Protein AF-A0A8R1IJD4-F1 (afdb_monomer_lite)

Organism: Caenorhabditis japonica (NCBI:txid281687)

InterPro domains:
  IPR002593 Domain of unknown function DX [PF01666] (136-215)

Radius of gyration: 27.19 Å; chains: 1; bounding box: 105×34×86 Å

Structure (mmCIF, N/CA/C/O backbone):
data_AF-A0A8R1IJD4-F1
#
_entry.id   AF-A0A8R1IJD4-F1
#
loop_
_atom_site.group_PDB
_atom_site.id
_atom_site.type_symbol
_atom_site.label_atom_id
_atom_site.label_alt_id
_atom_site.label_comp_id
_atom_site.label_asym_id
_atom_site.label_entity_id
_atom_site.label_seq_id
_atom_site.pdbx_PDB_ins_code
_atom_site.Cartn_x
_atom_site.Cartn_y
_atom_site.Cartn_z
_atom_site.occupancy
_atom_site.B_iso_or_equiv
_atom_site.auth_seq_id
_atom_site.auth_comp_id
_atom_site.auth_asym_id
_atom_site.auth_atom_id
_atom_site.pdbx_PDB_model_num
ATOM 1 N N . MET A 1 1 ? 49.812 -1.869 -42.148 1.00 46.75 1 MET A N 1
ATOM 2 C CA . MET A 1 1 ? 49.293 -1.227 -40.911 1.00 46.75 1 MET A CA 1
ATOM 3 C C . MET A 1 1 ? 47.785 -0.870 -40.957 1.00 46.75 1 MET A C 1
ATOM 5 O O . MET A 1 1 ? 47.369 0.049 -40.266 1.00 46.75 1 MET A O 1
ATOM 9 N N . ARG A 1 2 ? 46.933 -1.586 -41.723 1.00 44.12 2 ARG A N 1
ATOM 10 C CA . ARG A 1 2 ? 45.481 -1.286 -41.855 1.00 44.12 2 ARG A CA 1
ATOM 11 C C . ARG A 1 2 ? 44.533 -2.318 -41.216 1.00 44.12 2 ARG A C 1
ATOM 13 O O . ARG A 1 2 ? 43.377 -2.002 -40.979 1.00 44.12 2 ARG A O 1
ATOM 20 N N . ILE A 1 3 ? 45.023 -3.508 -40.866 1.00 44.44 3 ILE A N 1
ATOM 21 C CA . ILE A 1 3 ? 44.182 -4.631 -40.402 1.00 44.44 3 ILE A CA 1
ATOM 22 C C . ILE A 1 3 ? 43.794 -4.499 -38.914 1.00 44.44 3 ILE A C 1
ATOM 24 O O . ILE A 1 3 ? 42.680 -4.843 -38.533 1.00 44.44 3 ILE A O 1
ATOM 28 N N . LYS A 1 4 ? 44.645 -3.886 -38.074 1.00 41.81 4 LYS A N 1
ATOM 29 C CA . LYS A 1 4 ? 44.343 -3.679 -36.641 1.00 41.81 4 LYS A CA 1
ATOM 30 C C . LYS A 1 4 ? 43.181 -2.704 -36.380 1.00 41.81 4 LYS A C 1
ATOM 32 O O . LYS A 1 4 ? 42.486 -2.866 -35.387 1.00 41.81 4 LYS A O 1
ATOM 37 N N . LYS A 1 5 ? 42.929 -1.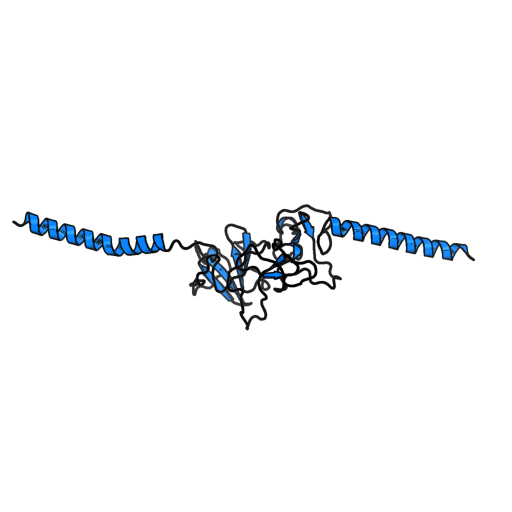723 -37.259 1.00 41.16 5 LYS A N 1
ATOM 38 C CA . LYS A 1 5 ? 41.819 -0.759 -37.088 1.00 41.16 5 LYS A CA 1
ATOM 39 C C . LYS A 1 5 ? 40.443 -1.372 -37.381 1.00 41.16 5 LYS A C 1
ATOM 41 O O . LYS A 1 5 ? 39.473 -0.987 -36.740 1.00 41.16 5 LYS A O 1
ATOM 46 N N . VAL A 1 6 ? 40.363 -2.343 -38.295 1.00 44.25 6 VAL A N 1
ATOM 47 C CA . VAL A 1 6 ? 39.094 -2.995 -38.669 1.00 44.25 6 VAL A CA 1
ATOM 48 C C . VAL A 1 6 ? 38.611 -3.938 -37.566 1.00 44.25 6 VAL A C 1
ATOM 50 O O . VAL A 1 6 ? 37.429 -3.919 -37.241 1.00 44.25 6 VAL A O 1
ATOM 53 N N . LEU A 1 7 ? 39.519 -4.681 -36.917 1.00 42.41 7 LEU A N 1
ATOM 54 C CA . LEU A 1 7 ? 39.159 -5.569 -35.802 1.00 42.41 7 LEU A CA 1
ATOM 55 C C . LEU A 1 7 ? 38.619 -4.811 -34.580 1.00 42.41 7 LEU A C 1
ATOM 57 O O . LEU A 1 7 ? 37.692 -5.282 -33.929 1.00 42.41 7 LEU A O 1
ATOM 61 N N . VAL A 1 8 ? 39.167 -3.628 -34.283 1.00 48.00 8 VAL A N 1
ATOM 62 C CA . VAL A 1 8 ? 38.700 -2.800 -33.158 1.00 48.00 8 VAL A CA 1
ATOM 63 C C . VAL A 1 8 ? 37.307 -2.232 -33.442 1.00 48.00 8 VAL A C 1
ATOM 65 O O . VAL A 1 8 ? 36.447 -2.271 -32.567 1.00 48.00 8 VAL A O 1
ATOM 68 N N . LEU A 1 9 ? 37.041 -1.775 -34.671 1.00 43.59 9 LEU A N 1
ATOM 69 C CA . LEU A 1 9 ? 35.703 -1.315 -35.059 1.00 43.59 9 LEU A CA 1
ATOM 70 C C . LEU A 1 9 ? 34.669 -2.449 -35.067 1.00 43.59 9 LEU A C 1
ATOM 72 O O . LEU A 1 9 ? 33.558 -2.240 -34.586 1.00 43.59 9 LEU A O 1
ATOM 76 N N . PHE A 1 10 ? 35.031 -3.645 -35.545 1.00 41.34 10 PHE A N 1
ATOM 77 C CA . PHE A 1 10 ? 34.142 -4.812 -35.514 1.00 41.34 10 PHE A CA 1
ATOM 78 C C . PHE A 1 10 ? 33.848 -5.269 -34.080 1.00 41.34 10 PHE A C 1
ATOM 80 O O . PHE A 1 10 ? 32.693 -5.517 -33.747 1.00 41.34 10 PHE A O 1
ATOM 87 N N . GLY A 1 11 ? 34.857 -5.298 -33.202 1.00 40.53 11 GLY A N 1
ATOM 88 C CA . GLY A 1 11 ? 34.671 -5.623 -31.786 1.00 40.53 11 GLY A CA 1
ATOM 89 C C . GLY A 1 11 ? 33.735 -4.645 -31.067 1.00 40.53 11 GLY A C 1
ATOM 90 O O . GLY A 1 11 ? 32.861 -5.072 -30.319 1.00 40.53 11 GLY A O 1
ATOM 91 N N . ILE A 1 12 ? 33.848 -3.342 -31.348 1.00 46.19 12 ILE A N 1
ATOM 92 C CA . ILE A 1 12 ? 32.973 -2.308 -30.767 1.00 46.19 12 ILE A CA 1
ATOM 93 C C . ILE A 1 12 ? 31.537 -2.406 -31.313 1.00 46.19 12 ILE A C 1
ATOM 95 O O . ILE A 1 12 ? 30.582 -2.205 -30.560 1.00 46.19 12 ILE A O 1
ATOM 99 N N . LEU A 1 13 ? 31.361 -2.734 -32.598 1.00 39.97 13 LEU A N 1
ATOM 100 C CA . LEU A 1 13 ? 30.037 -2.923 -33.204 1.00 39.97 13 LEU A CA 1
ATOM 101 C C . LEU A 1 13 ? 29.325 -4.174 -32.674 1.00 39.97 13 LEU A C 1
ATOM 103 O O . LEU A 1 13 ? 28.136 -4.105 -32.373 1.00 39.97 13 LEU A O 1
ATOM 107 N N . VAL A 1 14 ? 30.047 -5.283 -32.492 1.00 44.25 14 VAL A N 1
ATOM 108 C CA . VAL A 1 14 ? 29.494 -6.524 -31.922 1.00 44.25 14 VAL A CA 1
ATOM 109 C C . VAL A 1 14 ? 29.129 -6.337 -30.445 1.00 44.25 14 VAL A C 1
ATOM 111 O O . VAL A 1 14 ? 28.056 -6.762 -30.024 1.00 44.25 14 VAL A O 1
ATOM 114 N N . LEU A 1 15 ? 29.943 -5.611 -29.669 1.00 40.59 15 LEU A N 1
ATOM 115 C CA . LEU A 1 15 ? 29.612 -5.249 -28.283 1.00 40.59 15 LEU A CA 1
ATOM 116 C C . LEU A 1 15 ? 28.362 -4.363 -28.187 1.00 40.59 15 LEU A C 1
ATOM 118 O O . LEU A 1 15 ? 27.523 -4.593 -27.320 1.00 40.59 15 LEU A O 1
ATOM 122 N N . LYS A 1 16 ? 28.192 -3.387 -29.091 1.00 36.28 16 LYS A N 1
ATOM 123 C CA . LYS A 1 16 ? 26.976 -2.558 -29.142 1.00 36.28 16 LYS A CA 1
ATOM 124 C C . LYS A 1 16 ? 25.739 -3.352 -29.572 1.00 36.28 16 LYS A C 1
ATOM 126 O O . LYS A 1 16 ? 24.679 -3.143 -28.991 1.00 36.28 16 LYS A O 1
ATOM 131 N N . ALA A 1 17 ? 25.860 -4.271 -30.530 1.00 36.22 17 ALA A N 1
ATOM 132 C CA . ALA A 1 17 ? 24.747 -5.112 -30.974 1.00 36.22 17 ALA A CA 1
ATOM 133 C C . ALA A 1 17 ? 24.263 -6.071 -29.867 1.00 36.22 17 ALA A C 1
ATOM 135 O O . ALA A 1 17 ? 23.059 -6.172 -29.637 1.00 36.22 17 ALA A O 1
ATOM 136 N N . SER A 1 18 ? 25.183 -6.688 -29.116 1.00 37.34 18 SER A N 1
ATOM 137 C CA . SER A 1 18 ? 24.842 -7.537 -27.964 1.00 37.34 18 SER A CA 1
ATOM 138 C C . SER A 1 18 ? 24.226 -6.748 -26.803 1.00 37.34 18 SER A C 1
ATOM 140 O O . SER A 1 18 ? 23.322 -7.248 -26.135 1.00 37.34 18 SER A O 1
ATOM 142 N N . LEU A 1 19 ? 24.654 -5.496 -26.584 1.00 38.94 19 LEU A N 1
ATOM 143 C CA . LEU A 1 19 ? 24.039 -4.616 -25.583 1.00 38.94 19 LEU A CA 1
ATOM 144 C C . LEU A 1 19 ? 22.602 -4.235 -25.979 1.00 38.94 19 LEU A C 1
ATOM 146 O O . LEU A 1 19 ? 21.701 -4.283 -25.149 1.00 38.94 19 LEU A O 1
ATOM 150 N N . ILE A 1 20 ? 22.365 -3.907 -27.254 1.00 36.72 20 ILE A N 1
ATOM 151 C CA . ILE A 1 20 ? 21.038 -3.522 -27.766 1.00 36.72 20 ILE A CA 1
ATOM 152 C C . ILE A 1 20 ? 20.063 -4.717 -27.765 1.00 36.72 20 ILE A C 1
ATOM 154 O O . ILE A 1 20 ? 18.883 -4.535 -27.460 1.00 36.72 20 ILE A O 1
ATOM 158 N N . GLN A 1 21 ? 20.541 -5.945 -28.012 1.00 31.62 21 GLN A N 1
ATOM 159 C CA . GLN A 1 21 ? 19.736 -7.174 -27.889 1.00 31.62 21 GLN A CA 1
ATOM 160 C C . GLN A 1 21 ? 19.394 -7.554 -26.438 1.00 31.62 21 GLN A C 1
ATOM 162 O O . GLN A 1 21 ? 18.331 -8.121 -26.191 1.00 31.62 21 GLN A O 1
ATOM 167 N N . ALA A 1 22 ? 20.253 -7.235 -25.467 1.00 45.50 22 ALA A N 1
ATOM 168 C CA . ALA A 1 22 ? 19.927 -7.414 -24.051 1.00 45.50 22 ALA A CA 1
ATOM 169 C C . ALA A 1 22 ? 18.847 -6.414 -23.589 1.00 45.50 22 ALA A C 1
ATOM 171 O O . ALA A 1 22 ? 17.924 -6.785 -22.866 1.00 45.50 22 ALA A O 1
ATOM 172 N N . ILE A 1 23 ? 18.911 -5.172 -24.081 1.00 45.25 23 ILE A N 1
ATOM 173 C CA . ILE A 1 23 ? 17.966 -4.095 -23.743 1.00 45.25 23 ILE A CA 1
ATOM 174 C C . ILE A 1 23 ? 16.566 -4.352 -24.334 1.00 45.25 23 ILE A C 1
ATOM 176 O O . ILE A 1 23 ? 15.568 -4.029 -23.699 1.00 45.25 23 ILE A O 1
ATOM 180 N N . THR A 1 24 ? 16.466 -4.999 -25.502 1.00 42.88 24 THR A N 1
ATOM 181 C CA . THR A 1 24 ? 15.170 -5.369 -26.114 1.00 42.88 24 THR A CA 1
ATOM 182 C C . THR A 1 24 ? 14.515 -6.612 -25.499 1.00 42.88 24 THR A C 1
ATOM 184 O O . THR A 1 24 ? 13.312 -6.794 -25.662 1.00 42.88 24 THR A O 1
ATOM 187 N N . LYS A 1 25 ? 15.260 -7.446 -24.758 1.00 52.12 25 LYS A N 1
ATOM 188 C CA . LYS A 1 25 ? 14.696 -8.563 -23.974 1.00 52.12 25 LYS A CA 1
ATOM 189 C C . LYS A 1 25 ? 14.264 -8.150 -22.567 1.00 52.12 25 LYS A C 1
ATOM 191 O O . LYS A 1 25 ? 13.330 -8.736 -22.036 1.00 52.12 25 LYS A O 1
ATOM 196 N N . ALA A 1 26 ? 14.907 -7.147 -21.968 1.00 57.53 26 ALA A N 1
ATOM 197 C CA . ALA A 1 26 ? 14.585 -6.701 -20.612 1.00 57.53 26 ALA A CA 1
ATOM 198 C C . ALA A 1 26 ? 13.161 -6.124 -20.497 1.00 57.53 26 ALA A C 1
ATOM 200 O O . ALA A 1 26 ? 12.449 -6.474 -19.560 1.00 57.53 26 ALA A O 1
ATOM 201 N N . SER A 1 27 ? 12.702 -5.339 -21.482 1.00 57.84 27 SER A N 1
ATOM 202 C CA . SER A 1 27 ? 11.337 -4.783 -21.494 1.00 57.84 27 SER A CA 1
ATOM 203 C C . SER A 1 27 ? 10.233 -5.820 -21.733 1.00 57.84 27 SER A C 1
ATOM 205 O O . SER A 1 27 ? 9.073 -5.559 -21.434 1.00 57.84 27 SER A O 1
ATOM 207 N N . GLN A 1 28 ? 10.572 -7.004 -22.259 1.00 70.25 28 GLN A N 1
ATOM 208 C CA . GLN A 1 28 ? 9.634 -8.131 -22.361 1.00 70.25 28 GLN A CA 1
ATOM 209 C C . GLN A 1 28 ? 9.430 -8.836 -21.013 1.00 70.25 28 GLN A C 1
ATOM 211 O O . GLN A 1 28 ? 8.467 -9.581 -20.851 1.00 70.25 28 GLN A O 1
ATOM 216 N N . VAL A 1 29 ? 10.345 -8.625 -20.063 1.00 82.94 29 VAL A N 1
ATOM 217 C CA . VAL A 1 29 ? 10.323 -9.257 -18.739 1.00 82.94 29 VAL A CA 1
ATOM 218 C C . VAL A 1 29 ? 9.851 -8.273 -17.677 1.00 82.94 29 VAL A C 1
ATOM 220 O O . VAL A 1 29 ? 9.074 -8.658 -16.818 1.00 82.94 29 VAL A O 1
ATOM 223 N N . CYS A 1 30 ? 10.266 -7.011 -17.741 1.00 88.19 30 CYS A N 1
ATOM 224 C CA . CYS A 1 30 ? 9.873 -5.971 -16.797 1.00 88.19 30 CYS A CA 1
ATOM 225 C C . CYS A 1 30 ? 9.308 -4.769 -17.548 1.00 88.19 30 CYS A C 1
ATOM 227 O O . CYS A 1 30 ? 9.969 -4.230 -18.436 1.00 88.19 30 CYS A O 1
ATOM 229 N N . THR A 1 31 ? 8.120 -4.305 -17.158 1.00 87.50 31 THR A N 1
ATOM 230 C CA . THR A 1 31 ? 7.491 -3.110 -17.743 1.00 87.50 31 THR A CA 1
ATOM 231 C C . THR A 1 31 ? 8.338 -1.860 -17.484 1.00 87.50 31 THR A C 1
ATOM 233 O O . THR A 1 31 ? 8.393 -0.939 -18.300 1.00 87.50 31 THR A O 1
ATOM 236 N N . GLY A 1 32 ? 9.069 -1.849 -16.367 1.00 84.50 32 GLY A N 1
ATOM 237 C CA . GLY A 1 32 ? 10.161 -0.918 -16.112 1.00 84.50 32 GLY A CA 1
ATOM 238 C C . GLY A 1 32 ? 11.204 -1.508 -15.166 1.00 84.50 32 GLY A C 1
ATOM 239 O O . GLY A 1 32 ? 10.953 -2.507 -14.504 1.00 84.50 32 GLY A O 1
ATOM 240 N N . GLY A 1 33 ? 12.373 -0.873 -15.084 1.00 86.00 33 GLY A N 1
ATOM 241 C CA . GLY A 1 33 ? 13.493 -1.385 -14.287 1.00 86.00 33 GLY A CA 1
ATOM 242 C C . GLY A 1 33 ? 14.243 -2.527 -14.971 1.00 86.00 33 GLY A C 1
ATOM 243 O O . GLY A 1 33 ? 14.153 -2.684 -16.188 1.00 86.00 33 GLY A O 1
ATOM 244 N N . ASP A 1 34 ? 14.991 -3.290 -14.175 1.00 87.94 34 ASP A N 1
ATOM 245 C CA . ASP A 1 34 ? 15.811 -4.409 -14.640 1.00 87.94 34 ASP A CA 1
ATOM 246 C C . ASP A 1 34 ? 15.271 -5.744 -14.091 1.00 87.94 34 ASP A C 1
ATOM 248 O O . ASP A 1 34 ? 14.809 -5.797 -12.947 1.00 87.94 34 ASP A O 1
ATOM 252 N N . PRO A 1 35 ? 15.323 -6.839 -14.872 1.00 89.31 35 PRO A N 1
ATOM 253 C CA . PRO A 1 35 ? 14.940 -8.160 -14.390 1.00 89.31 35 PRO A CA 1
ATOM 254 C C . PRO A 1 35 ? 15.958 -8.694 -13.380 1.00 89.31 35 PRO A C 1
ATOM 256 O O . PRO A 1 35 ? 17.167 -8.666 -13.620 1.00 89.31 35 PRO A O 1
ATOM 259 N N . ILE A 1 36 ? 15.464 -9.263 -12.281 1.00 87.44 36 ILE A N 1
ATOM 260 C CA . ILE A 1 36 ? 16.319 -9.905 -11.278 1.00 87.44 36 ILE A CA 1
ATOM 261 C C . ILE A 1 36 ? 16.822 -11.239 -11.831 1.00 87.44 36 ILE A C 1
ATOM 263 O O . ILE A 1 36 ? 16.035 -12.064 -12.297 1.00 87.44 36 ILE A O 1
ATOM 267 N N . LEU A 1 37 ? 18.138 -11.464 -11.773 1.00 83.19 37 LEU A N 1
ATOM 268 C CA . LEU A 1 37 ? 18.763 -12.691 -12.268 1.00 83.19 37 LEU A CA 1
ATOM 269 C C . LEU A 1 37 ? 18.979 -13.731 -11.149 1.00 83.19 37 LEU A C 1
ATOM 271 O O . LEU A 1 37 ? 19.416 -13.374 -10.055 1.00 83.19 37 LEU A O 1
ATOM 275 N N . PRO A 1 38 ? 18.754 -15.033 -11.419 1.00 86.12 38 PRO A N 1
ATOM 276 C CA . PRO A 1 38 ? 18.116 -15.582 -12.622 1.00 86.12 38 PRO A CA 1
ATOM 277 C C . PRO A 1 38 ? 16.639 -15.172 -12.700 1.00 86.12 38 PRO A C 1
ATOM 279 O O . PRO A 1 38 ? 16.017 -15.044 -11.651 1.00 86.12 38 PRO A O 1
ATOM 282 N N . ILE A 1 39 ? 16.095 -15.004 -13.914 1.00 86.94 39 ILE A N 1
ATOM 283 C CA . ILE A 1 39 ? 14.704 -14.564 -14.149 1.00 86.94 39 ILE A CA 1
ATOM 284 C C . ILE A 1 39 ? 13.727 -15.500 -13.430 1.00 86.94 39 ILE A C 1
ATOM 286 O O . ILE A 1 39 ? 13.806 -16.719 -13.592 1.00 86.94 39 ILE A O 1
ATOM 290 N N . ARG A 1 40 ? 12.792 -14.928 -12.662 1.00 88.12 40 ARG A N 1
ATOM 291 C CA . ARG A 1 40 ? 11.772 -15.677 -11.907 1.00 88.12 40 ARG A CA 1
ATOM 292 C C . ARG A 1 40 ? 10.404 -15.047 -12.082 1.00 88.12 40 ARG A C 1
ATOM 294 O O . ARG A 1 40 ? 10.274 -13.825 -12.001 1.00 88.12 40 ARG A O 1
ATOM 301 N N . SER A 1 41 ? 9.403 -15.891 -12.302 1.00 92.19 41 SER A N 1
ATOM 302 C CA . SER A 1 41 ? 8.002 -15.491 -12.234 1.00 92.19 41 SER A CA 1
ATOM 303 C C . SER A 1 41 ? 7.591 -15.242 -10.787 1.00 92.19 41 SER A C 1
ATOM 305 O O . SER A 1 41 ? 8.131 -15.861 -9.870 1.00 92.19 41 SER A O 1
ATOM 307 N N . CYS A 1 42 ? 6.595 -14.393 -10.592 1.00 92.56 42 CYS A N 1
ATOM 308 C CA . CYS A 1 42 ? 6.095 -14.033 -9.278 1.00 92.56 42 CYS A CA 1
ATOM 309 C C . CYS A 1 42 ? 4.588 -13.799 -9.302 1.00 92.56 42 CYS A C 1
ATOM 311 O O . CYS A 1 42 ? 3.989 -13.441 -10.318 1.00 92.56 42 CYS A O 1
ATOM 313 N N . SER A 1 43 ? 3.988 -13.980 -8.135 1.00 91.94 43 SER A N 1
ATOM 314 C CA . SER A 1 43 ? 2.617 -13.581 -7.839 1.00 91.94 43 SER A CA 1
ATOM 315 C C . SER A 1 43 ? 2.579 -12.398 -6.870 1.00 91.94 43 SER A C 1
ATOM 317 O O . SER A 1 43 ? 1.688 -11.552 -6.963 1.00 91.94 43 SER A O 1
ATOM 319 N N . ARG A 1 44 ? 3.565 -12.320 -5.966 1.00 90.81 44 ARG A N 1
ATOM 320 C CA . ARG A 1 44 ? 3.698 -11.309 -4.913 1.00 90.81 44 ARG A CA 1
ATOM 321 C C . ARG A 1 44 ? 5.136 -10.806 -4.816 1.00 90.81 44 ARG A C 1
ATOM 323 O O . ARG A 1 44 ? 6.063 -11.438 -5.322 1.00 90.81 44 ARG A O 1
ATOM 330 N N . GLN A 1 45 ? 5.342 -9.678 -4.137 1.00 90.69 45 GLN A N 1
ATOM 331 C CA . GLN A 1 45 ? 6.679 -9.108 -3.938 1.00 90.69 45 GLN A CA 1
ATOM 332 C C . GLN A 1 45 ? 7.610 -10.081 -3.195 1.00 90.69 45 GLN A C 1
ATOM 334 O O . GLN A 1 45 ? 8.799 -10.158 -3.505 1.00 90.69 45 GLN A O 1
ATOM 339 N N . ARG A 1 46 ? 7.077 -10.850 -2.243 1.00 90.00 46 ARG A N 1
ATOM 340 C CA . ARG A 1 46 ? 7.818 -11.835 -1.449 1.00 90.00 46 ARG A CA 1
ATOM 341 C C . ARG A 1 46 ? 8.488 -12.912 -2.287 1.00 90.00 46 ARG A C 1
ATOM 343 O O . ARG A 1 46 ? 9.579 -13.336 -1.922 1.00 90.00 46 ARG A O 1
ATOM 350 N N . ASP A 1 47 ? 7.892 -13.288 -3.415 1.00 91.06 47 ASP A N 1
ATOM 351 C CA . ASP A 1 47 ? 8.457 -14.284 -4.335 1.00 91.06 47 ASP A CA 1
ATOM 352 C C . ASP A 1 47 ? 9.790 -13.806 -4.942 1.00 91.06 47 ASP A C 1
ATOM 354 O O . ASP A 1 47 ? 10.635 -14.606 -5.345 1.00 91.06 47 ASP A O 1
ATOM 358 N N . CYS A 1 48 ? 9.993 -12.487 -4.976 1.00 89.19 48 CYS A N 1
ATOM 359 C CA . CYS A 1 48 ? 11.174 -11.841 -5.530 1.00 89.19 48 CYS A CA 1
ATOM 360 C C . CYS A 1 48 ? 12.256 -11.552 -4.489 1.00 89.19 48 CYS A C 1
ATOM 362 O O . CYS A 1 48 ? 13.417 -11.355 -4.852 1.00 89.19 48 CYS A O 1
ATOM 364 N N . ALA A 1 49 ? 11.900 -11.534 -3.203 1.00 86.38 49 ALA A N 1
ATOM 365 C CA . ALA A 1 49 ? 12.834 -11.211 -2.140 1.00 86.38 49 ALA A CA 1
ATOM 366 C C . ALA A 1 49 ? 13.835 -12.363 -1.920 1.00 86.38 49 ALA A C 1
ATOM 368 O O . ALA A 1 49 ? 13.426 -13.494 -1.630 1.00 86.38 49 ALA A O 1
ATOM 369 N N . PRO A 1 50 ? 15.156 -12.113 -1.992 1.00 74.25 50 PRO A N 1
ATOM 370 C CA . PRO A 1 50 ? 16.147 -13.130 -1.670 1.00 74.25 50 PRO A CA 1
ATOM 371 C C . PRO A 1 50 ? 15.973 -13.568 -0.210 1.00 74.25 50 PRO A C 1
ATOM 373 O O . PRO A 1 50 ? 15.897 -12.742 0.701 1.00 74.25 50 PRO A O 1
ATOM 376 N N . ASN A 1 51 ? 15.871 -14.882 0.008 1.00 73.19 51 ASN A N 1
ATOM 377 C CA . ASN A 1 51 ? 15.598 -15.503 1.312 1.00 73.19 51 ASN A CA 1
ATOM 378 C C . ASN A 1 51 ? 14.258 -15.081 1.952 1.00 73.19 51 ASN A C 1
ATOM 380 O O . ASN A 1 51 ? 14.102 -15.174 3.167 1.00 73.19 51 ASN A O 1
ATOM 384 N N . GLY A 1 52 ? 13.304 -14.580 1.158 1.00 69.62 52 GLY A N 1
ATOM 385 C CA . GLY A 1 52 ? 11.996 -14.131 1.642 1.00 69.62 52 GLY A CA 1
ATOM 386 C C . GLY A 1 52 ? 12.033 -12.834 2.458 1.00 69.62 52 GLY A C 1
ATOM 387 O O . GLY A 1 52 ? 11.013 -12.435 3.018 1.00 69.62 52 GLY A O 1
ATOM 388 N N . ASN A 1 53 ? 13.171 -12.141 2.548 1.00 77.12 53 ASN A N 1
ATOM 389 C CA . ASN A 1 53 ? 13.274 -10.922 3.345 1.00 77.12 53 ASN A CA 1
ATOM 390 C C . ASN A 1 53 ? 12.724 -9.701 2.585 1.00 77.12 53 ASN A C 1
ATOM 392 O O . ASN A 1 53 ? 13.459 -9.008 1.883 1.00 77.12 53 ASN A O 1
ATOM 396 N N . VAL A 1 54 ? 11.420 -9.450 2.719 1.00 79.19 54 VAL A N 1
ATOM 397 C CA . VAL A 1 54 ? 10.713 -8.374 2.002 1.00 79.19 54 VAL A CA 1
ATOM 398 C C . VAL A 1 54 ? 11.010 -6.972 2.519 1.00 79.19 54 VAL A C 1
ATOM 400 O O . VAL A 1 54 ? 10.884 -6.013 1.765 1.00 79.19 54 VAL A O 1
ATOM 403 N N . THR A 1 55 ? 11.423 -6.822 3.777 1.00 69.31 55 THR A N 1
ATOM 404 C CA . THR A 1 55 ? 11.517 -5.500 4.411 1.00 69.31 55 THR A CA 1
ATOM 405 C C . THR A 1 55 ? 12.644 -4.655 3.815 1.00 69.31 55 THR A C 1
ATOM 407 O O . THR A 1 55 ? 12.440 -3.475 3.537 1.00 69.31 55 THR A O 1
ATOM 410 N N . ARG A 1 56 ? 13.772 -5.292 3.472 1.00 68.00 56 ARG A N 1
ATOM 411 C CA . ARG A 1 56 ? 14.955 -4.654 2.860 1.00 68.00 56 ARG A CA 1
ATOM 412 C C . ARG A 1 56 ? 15.022 -4.774 1.338 1.00 68.00 56 ARG A C 1
ATOM 414 O O . ARG A 1 56 ? 16.037 -4.424 0.734 1.00 68.00 56 ARG A O 1
ATOM 421 N N . PHE A 1 57 ? 13.979 -5.308 0.713 1.00 75.56 57 PHE A N 1
ATOM 422 C CA . PHE A 1 57 ? 13.983 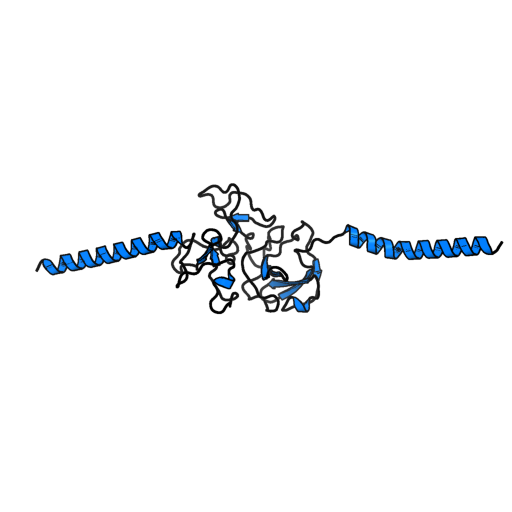-5.606 -0.709 1.00 75.56 57 PHE A CA 1
ATOM 423 C C . PHE A 1 57 ? 13.451 -4.423 -1.528 1.00 75.56 57 PHE A C 1
ATOM 425 O O . PHE A 1 57 ? 12.343 -3.938 -1.313 1.00 75.56 57 PHE A O 1
ATOM 432 N N . ASN A 1 58 ? 14.255 -3.960 -2.489 1.00 76.94 58 ASN A N 1
ATOM 433 C CA . ASN A 1 58 ? 13.919 -2.830 -3.367 1.00 76.94 58 ASN A CA 1
ATOM 434 C C . ASN A 1 58 ? 13.356 -3.263 -4.732 1.00 76.94 58 ASN A C 1
ATOM 436 O O . ASN A 1 58 ? 13.186 -2.425 -5.622 1.00 76.94 58 ASN A O 1
ATOM 440 N N . GLY A 1 59 ? 13.084 -4.557 -4.906 1.00 87.81 59 GLY A N 1
ATOM 441 C CA . GLY A 1 59 ? 12.382 -5.073 -6.072 1.00 87.81 59 GLY A CA 1
ATOM 442 C C . GLY A 1 59 ? 10.881 -5.221 -5.842 1.00 87.81 59 GLY A C 1
ATOM 443 O O . GLY A 1 59 ? 10.361 -5.050 -4.734 1.00 87.81 59 GLY A O 1
ATOM 444 N N . TRP A 1 60 ? 10.183 -5.562 -6.915 1.00 92.38 60 TRP A N 1
ATOM 445 C CA . TRP A 1 60 ? 8.751 -5.820 -6.935 1.00 92.38 60 TRP A CA 1
ATOM 446 C C . TRP A 1 60 ? 8.430 -6.990 -7.859 1.00 92.38 60 TRP A C 1
ATOM 448 O O . TRP A 1 60 ? 9.241 -7.401 -8.690 1.00 92.38 60 TRP A O 1
ATOM 458 N N . CYS A 1 61 ? 7.219 -7.512 -7.702 1.00 93.31 61 CYS A N 1
ATOM 459 C CA . CYS A 1 61 ? 6.615 -8.353 -8.716 1.00 93.31 61 CYS A CA 1
ATOM 460 C C . CYS A 1 61 ? 5.879 -7.461 -9.712 1.00 93.31 61 CYS A C 1
ATOM 462 O O . CYS A 1 61 ? 4.954 -6.748 -9.315 1.00 93.31 61 CYS A O 1
ATOM 464 N N . ASP A 1 62 ? 6.309 -7.451 -10.971 1.00 92.62 62 ASP A N 1
ATOM 465 C CA . ASP A 1 62 ? 5.649 -6.671 -12.014 1.00 92.62 62 ASP A CA 1
ATOM 466 C C . ASP A 1 62 ? 4.234 -7.204 -12.242 1.00 92.62 62 ASP A C 1
ATOM 468 O O . ASP A 1 62 ? 4.018 -8.391 -12.504 1.00 92.62 62 ASP A O 1
ATOM 472 N N . PHE A 1 63 ? 3.244 -6.328 -12.088 1.00 89.31 63 PHE A N 1
ATOM 473 C CA . PHE A 1 63 ? 1.853 -6.751 -12.088 1.00 89.31 63 PHE A CA 1
ATOM 474 C C . PHE A 1 63 ? 1.352 -7.151 -13.479 1.00 89.31 63 PHE A C 1
ATOM 476 O O . PHE A 1 63 ? 0.365 -7.888 -13.567 1.00 89.31 63 PHE A O 1
ATOM 483 N N . GLU 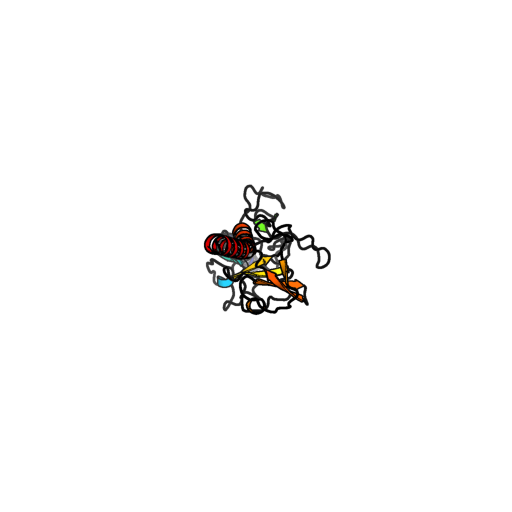A 1 64 ? 2.018 -6.688 -14.535 1.00 89.06 64 GLU A N 1
ATOM 484 C CA . GLU A 1 64 ? 1.667 -6.935 -15.929 1.00 89.06 64 GLU A CA 1
ATOM 485 C C . GLU A 1 64 ? 2.411 -8.147 -16.477 1.00 89.06 64 GLU A C 1
ATOM 487 O O . GLU A 1 64 ? 1.777 -9.082 -16.966 1.00 89.06 64 GLU A O 1
ATOM 492 N N . THR A 1 65 ? 3.735 -8.179 -16.332 1.00 90.94 65 THR A N 1
ATOM 493 C CA . THR A 1 65 ? 4.552 -9.273 -16.876 1.00 90.94 65 THR A CA 1
ATOM 494 C C . THR A 1 65 ? 4.644 -10.482 -15.945 1.00 90.94 65 THR A C 1
ATOM 496 O O . THR A 1 65 ? 4.985 -11.570 -16.402 1.00 90.94 65 THR A O 1
ATOM 499 N N . LYS A 1 66 ? 4.318 -10.322 -14.652 1.00 93.44 66 LYS A N 1
ATOM 500 C CA . LYS A 1 66 ? 4.421 -11.360 -13.606 1.00 93.44 66 LYS A CA 1
ATOM 501 C C . LYS A 1 66 ? 5.845 -11.875 -13.382 1.00 93.44 66 LYS A C 1
ATOM 503 O O . LYS A 1 66 ? 6.033 -13.040 -13.028 1.00 93.44 66 LYS A O 1
ATOM 508 N N . PHE A 1 67 ? 6.847 -11.012 -13.545 1.00 93.69 67 PHE A N 1
ATOM 509 C CA . PHE A 1 67 ? 8.250 -11.318 -13.252 1.00 93.69 67 PHE A CA 1
ATOM 510 C C . PHE A 1 67 ? 8.843 -10.400 -12.183 1.00 93.69 67 PHE A C 1
ATOM 512 O O . PHE A 1 67 ? 8.362 -9.295 -11.926 1.00 93.69 67 PHE A O 1
ATOM 519 N N . CYS A 1 68 ? 9.907 -10.888 -11.547 1.00 92.12 68 CYS A N 1
ATOM 520 C CA . CYS A 1 68 ? 10.647 -10.148 -10.539 1.00 92.12 68 CYS A CA 1
ATOM 521 C C . CYS A 1 68 ? 11.551 -9.085 -11.156 1.00 92.12 68 CYS A C 1
ATOM 523 O O . CYS A 1 68 ? 12.462 -9.396 -11.930 1.00 92.12 68 CYS A O 1
ATOM 525 N N . CYS A 1 69 ? 11.326 -7.843 -10.746 1.00 91.25 69 CYS A N 1
ATOM 526 C CA . CYS A 1 69 ? 11.989 -6.666 -11.283 1.00 91.25 69 CYS A CA 1
ATOM 527 C C . CYS A 1 69 ? 12.561 -5.818 -10.152 1.00 91.25 69 CYS A C 1
ATOM 529 O O . CYS A 1 69 ? 12.037 -5.805 -9.036 1.00 91.25 69 CYS A O 1
ATOM 531 N N . GLU A 1 70 ? 13.638 -5.097 -10.431 1.00 89.06 70 GLU A N 1
ATOM 532 C CA . GLU A 1 70 ? 14.238 -4.159 -9.494 1.00 89.06 70 GLU A CA 1
ATOM 533 C C . GLU A 1 70 ? 14.532 -2.809 -10.135 1.00 89.06 70 GLU A C 1
ATOM 535 O O . GLU A 1 70 ? 14.540 -2.628 -11.356 1.00 89.06 70 GLU A O 1
ATOM 540 N N . THR A 1 71 ? 14.744 -1.814 -9.278 1.00 82.56 71 THR A N 1
ATOM 541 C CA . THR A 1 71 ? 15.047 -0.469 -9.751 1.00 82.56 71 THR A CA 1
ATOM 542 C C . THR A 1 71 ? 16.446 -0.462 -10.351 1.00 82.56 71 THR A C 1
ATOM 544 O O . THR A 1 71 ? 17.417 -0.694 -9.635 1.00 82.56 71 THR A O 1
ATOM 547 N N . CYS A 1 72 ? 16.565 -0.114 -11.635 1.00 74.19 72 CYS A N 1
ATOM 548 C CA . CYS A 1 72 ? 17.865 0.146 -12.243 1.00 74.19 72 CYS A CA 1
ATOM 549 C C . CYS A 1 72 ? 18.519 1.350 -11.533 1.00 74.19 72 CYS A C 1
ATOM 551 O O . CYS A 1 72 ? 17.976 2.459 -11.618 1.00 74.19 72 CYS A O 1
ATOM 553 N N . PRO A 1 73 ? 19.694 1.204 -10.886 1.00 70.25 73 PRO A N 1
ATOM 554 C CA . PRO A 1 73 ? 20.339 2.297 -10.147 1.00 70.25 73 PRO A CA 1
ATOM 555 C C . PRO A 1 73 ? 20.688 3.512 -11.018 1.00 70.25 73 PRO A C 1
ATOM 557 O O . PRO A 1 73 ? 20.921 4.603 -10.508 1.00 70.25 73 PRO A O 1
ATOM 560 N N . LYS A 1 74 ? 20.755 3.315 -12.340 1.00 69.94 74 LYS A N 1
ATOM 561 C CA . LYS A 1 74 ? 21.074 4.344 -13.339 1.00 69.94 74 LYS A CA 1
ATOM 562 C C . LYS A 1 74 ? 19.831 4.954 -13.994 1.00 69.94 74 LYS A C 1
ATOM 564 O O . LYS A 1 74 ? 19.976 5.813 -14.863 1.00 69.94 74 LYS A O 1
ATOM 569 N N . SER A 1 75 ? 18.626 4.511 -13.629 1.00 69.56 75 SER A N 1
ATOM 570 C CA . SER A 1 75 ? 17.392 5.045 -14.206 1.00 69.56 75 SER A CA 1
ATOM 571 C C . SER A 1 75 ? 17.191 6.502 -13.794 1.00 69.56 75 SER A C 1
ATOM 573 O O . SER A 1 75 ? 17.129 6.825 -12.610 1.00 69.56 75 SER A O 1
ATOM 575 N N . LEU A 1 76 ? 17.024 7.378 -14.785 1.00 69.44 76 LEU A N 1
ATOM 576 C CA . LEU A 1 76 ? 16.610 8.772 -14.581 1.00 69.44 76 LEU A CA 1
ATOM 577 C C . LEU A 1 76 ? 15.103 8.901 -14.317 1.00 69.44 76 LEU A C 1
ATOM 579 O O . LEU A 1 76 ? 14.631 9.957 -13.898 1.00 69.44 76 LEU A O 1
ATOM 583 N N . VAL A 1 77 ? 14.335 7.841 -14.581 1.00 73.12 77 VAL A N 1
ATOM 584 C CA . VAL A 1 77 ? 12.885 7.830 -14.403 1.00 73.12 77 VAL A CA 1
ATOM 585 C C . VAL A 1 77 ? 12.557 7.215 -13.044 1.00 73.12 77 VAL A C 1
ATOM 587 O O . VAL A 1 77 ? 12.962 6.076 -12.793 1.00 73.12 77 VAL A O 1
ATOM 590 N N . PRO A 1 78 ? 11.796 7.911 -12.177 1.00 77.06 78 PRO A N 1
ATOM 591 C CA . PRO A 1 78 ? 11.319 7.316 -10.939 1.00 77.06 78 PRO A CA 1
ATOM 592 C C . PRO A 1 78 ? 10.350 6.174 -11.266 1.00 77.06 78 PRO A C 1
ATOM 594 O O . PRO A 1 78 ? 9.329 6.390 -11.932 1.00 77.06 78 PRO A O 1
ATOM 597 N N . LEU A 1 79 ? 10.698 4.974 -10.794 1.00 88.19 79 LEU A N 1
ATOM 598 C CA . LEU A 1 79 ? 9.901 3.741 -10.889 1.00 88.19 79 LEU A CA 1
ATOM 599 C C . LEU A 1 79 ? 9.072 3.504 -9.615 1.00 88.19 79 LEU A C 1
ATOM 601 O O . LEU A 1 79 ? 8.585 2.404 -9.367 1.00 88.19 79 LEU A O 1
ATOM 605 N N . THR A 1 80 ? 8.922 4.544 -8.799 1.00 88.81 80 THR A N 1
ATOM 606 C CA . THR A 1 80 ? 8.097 4.569 -7.595 1.00 88.81 80 THR A CA 1
ATOM 607 C C . THR A 1 80 ? 6.919 5.519 -7.778 1.00 88.81 80 THR A C 1
ATOM 609 O O . THR A 1 80 ? 6.942 6.444 -8.600 1.00 88.81 80 THR A O 1
ATOM 612 N N . CYS A 1 81 ? 5.870 5.266 -7.008 1.00 89.75 81 CYS A N 1
ATOM 613 C CA . CYS A 1 81 ? 4.730 6.147 -6.846 1.00 89.75 81 CYS A CA 1
ATOM 614 C C . CYS A 1 81 ? 5.144 7.495 -6.214 1.00 89.75 81 CYS A C 1
ATOM 616 O O . CYS A 1 81 ? 6.274 7.657 -5.739 1.00 89.75 81 CYS A O 1
ATOM 618 N N . PRO A 1 82 ? 4.248 8.501 -6.194 1.00 87.19 82 PRO A N 1
ATOM 619 C CA . PRO A 1 82 ? 4.546 9.820 -5.627 1.00 87.19 82 PRO A CA 1
ATOM 620 C C . PRO A 1 82 ? 4.942 9.819 -4.141 1.00 87.19 82 PRO A C 1
ATOM 622 O O . PRO A 1 82 ? 5.559 10.784 -3.686 1.00 87.19 82 PRO A O 1
ATOM 625 N N . ASP A 1 83 ? 4.617 8.751 -3.407 1.00 83.38 83 ASP A N 1
ATOM 626 C CA . ASP A 1 83 ? 5.052 8.480 -2.030 1.00 83.38 83 ASP A CA 1
ATOM 627 C C . ASP A 1 83 ? 6.550 8.124 -1.913 1.00 83.38 83 ASP A C 1
ATOM 629 O O . ASP A 1 83 ? 7.088 8.079 -0.809 1.00 83.38 83 ASP A O 1
ATOM 633 N N . ARG A 1 84 ? 7.236 7.911 -3.048 1.00 84.56 84 ARG A N 1
ATOM 634 C CA . ARG A 1 84 ? 8.657 7.534 -3.177 1.00 84.56 84 ARG A CA 1
ATOM 635 C C . ARG A 1 84 ? 9.017 6.190 -2.548 1.00 84.56 84 ARG A C 1
ATOM 637 O O . ARG A 1 84 ? 10.199 5.905 -2.365 1.00 84.56 84 ARG A O 1
ATOM 644 N N . LEU A 1 85 ? 8.016 5.375 -2.252 1.00 86.12 85 LEU A N 1
ATOM 645 C CA . LEU A 1 85 ? 8.176 4.117 -1.543 1.00 86.12 85 LEU A CA 1
ATOM 646 C C . LEU A 1 85 ? 7.560 2.976 -2.345 1.00 86.12 85 LEU A C 1
ATOM 648 O O . LEU A 1 85 ? 8.230 1.982 -2.615 1.00 86.12 85 LEU A O 1
ATOM 652 N N . THR A 1 86 ? 6.302 3.136 -2.748 1.00 90.56 86 THR A N 1
ATOM 653 C CA . THR A 1 86 ? 5.545 2.085 -3.418 1.00 90.56 86 THR A CA 1
ATOM 654 C C . THR A 1 86 ? 6.057 1.892 -4.853 1.00 90.56 86 THR A C 1
ATOM 656 O O . THR A 1 86 ? 6.082 2.861 -5.617 1.00 90.56 86 THR A O 1
ATOM 659 N N . PRO A 1 87 ? 6.464 0.676 -5.269 1.00 91.56 87 PRO A N 1
ATOM 660 C CA . PRO A 1 87 ? 6.891 0.413 -6.643 1.00 91.56 87 PRO A CA 1
ATOM 661 C C . PRO A 1 87 ? 5.742 0.619 -7.631 1.00 91.56 87 PRO A C 1
ATOM 663 O O . PRO A 1 87 ? 4.675 0.024 -7.471 1.00 91.56 87 PRO A O 1
ATOM 666 N N . LEU A 1 88 ? 5.973 1.432 -8.665 1.00 92.31 88 LEU A N 1
ATOM 667 C CA . LEU A 1 88 ? 4.953 1.855 -9.628 1.00 92.31 88 LEU A CA 1
ATOM 668 C C . LEU A 1 88 ? 4.342 0.660 -10.370 1.00 92.31 88 LEU A C 1
ATOM 670 O O . LEU A 1 88 ? 3.139 0.429 -10.303 1.00 92.31 88 LEU A O 1
ATOM 674 N N . TYR A 1 89 ? 5.198 -0.137 -11.011 1.00 92.56 89 TYR A N 1
ATOM 675 C CA . TYR A 1 89 ? 4.809 -1.325 -11.781 1.00 92.56 89 TYR A CA 1
ATOM 676 C C . TYR A 1 89 ? 4.441 -2.526 -10.897 1.00 92.56 89 TYR A C 1
ATOM 678 O O . TYR A 1 89 ? 4.042 -3.573 -11.398 1.00 92.56 89 TYR A O 1
ATOM 686 N N . GLY A 1 90 ? 4.557 -2.378 -9.573 1.00 92.44 90 GLY A N 1
ATOM 687 C CA . GLY A 1 90 ? 3.996 -3.323 -8.614 1.00 92.44 90 GLY A CA 1
ATOM 688 C C . GLY A 1 90 ? 2.515 -3.072 -8.320 1.00 92.44 90 GLY A C 1
ATOM 689 O O . GLY A 1 90 ? 1.885 -3.914 -7.687 1.00 92.44 90 GLY A O 1
ATOM 690 N N . GLN A 1 91 ? 1.946 -1.933 -8.736 1.00 93.81 91 GLN A N 1
ATOM 691 C CA . GLN A 1 91 ? 0.543 -1.595 -8.477 1.00 93.81 91 GLN A CA 1
ATOM 692 C C . GLN A 1 91 ? -0.391 -1.979 -9.632 1.00 93.81 91 GLN A C 1
ATOM 694 O O . GLN A 1 91 ? 0.027 -2.230 -10.760 1.00 93.81 91 GLN A O 1
ATOM 699 N N . GLU A 1 92 ? -1.692 -2.010 -9.343 1.00 93.31 92 GLU A N 1
ATOM 700 C CA . GLU A 1 92 ? -2.735 -2.236 -10.345 1.00 93.31 92 GLU A CA 1
ATOM 701 C C . GLU A 1 92 ? -2.816 -1.074 -11.350 1.00 93.31 92 GLU A C 1
ATOM 703 O O . GLU A 1 92 ? -2.581 0.084 -11.001 1.00 93.31 92 GLU A O 1
ATOM 708 N N . ARG A 1 93 ? -3.212 -1.360 -12.596 1.00 93.31 93 ARG A N 1
ATOM 709 C CA . ARG A 1 93 ? -3.454 -0.311 -13.596 1.00 93.31 93 ARG A CA 1
ATOM 710 C C . ARG A 1 93 ? -4.754 0.448 -13.337 1.00 93.31 93 ARG A C 1
ATOM 712 O O . ARG A 1 93 ? -5.780 -0.133 -12.975 1.00 93.31 93 ARG A O 1
ATOM 719 N N . CYS A 1 94 ? -4.709 1.744 -13.612 1.00 94.31 94 CYS A N 1
ATOM 720 C CA . CYS A 1 94 ? -5.890 2.585 -13.689 1.00 94.31 94 CYS A CA 1
ATOM 721 C C . CYS A 1 94 ? -6.705 2.292 -14.947 1.00 94.31 94 CYS A C 1
ATOM 723 O O . CYS A 1 94 ? -6.165 1.970 -16.008 1.00 94.31 94 CYS A O 1
ATOM 725 N N . LYS A 1 95 ? -8.025 2.433 -14.834 1.00 95.56 95 LYS A N 1
ATOM 726 C CA . LYS A 1 95 ? -8.932 2.388 -15.983 1.00 95.56 95 LYS A CA 1
ATOM 727 C C . LYS A 1 95 ? -8.850 3.703 -16.747 1.00 95.56 95 LYS A C 1
ATOM 729 O O . LYS A 1 95 ? -8.682 4.747 -16.128 1.00 95.56 95 LYS A O 1
ATOM 734 N N . ASN A 1 96 ? -9.012 3.659 -18.068 1.00 94.62 96 ASN A N 1
ATOM 735 C CA . ASN A 1 96 ? -9.106 4.853 -18.921 1.00 94.62 96 ASN A CA 1
ATOM 736 C C . ASN A 1 96 ? -7.929 5.837 -18.758 1.00 94.62 96 ASN A C 1
ATOM 738 O O . ASN A 1 96 ? -8.101 7.044 -18.906 1.00 94.62 96 ASN A O 1
ATOM 742 N N . ALA A 1 97 ? -6.740 5.334 -18.412 1.00 92.44 97 ALA A N 1
ATOM 743 C CA . ALA A 1 97 ? -5.546 6.161 -18.334 1.00 92.44 97 ALA A CA 1
ATOM 744 C C . ALA A 1 97 ? -5.086 6.554 -19.743 1.00 92.44 97 ALA A C 1
ATOM 746 O O . ALA A 1 97 ? -4.982 5.707 -20.631 1.00 92.44 97 ALA A O 1
ATOM 747 N N . THR A 1 98 ? -4.788 7.836 -19.929 1.00 92.56 98 THR A N 1
ATOM 748 C CA . THR A 1 98 ? -4.309 8.381 -21.199 1.00 92.56 98 THR A CA 1
ATOM 749 C C . THR A 1 98 ? -2.793 8.268 -21.254 1.00 92.56 98 THR A C 1
ATOM 751 O O . THR A 1 98 ? -2.085 8.747 -20.363 1.00 92.56 98 THR A O 1
ATOM 754 N N . GLU A 1 99 ? -2.281 7.657 -22.319 1.00 87.44 99 GLU A N 1
ATOM 755 C CA . GLU A 1 99 ? -0.843 7.526 -22.534 1.00 87.44 99 GLU A CA 1
ATOM 756 C C . GLU A 1 99 ? -0.155 8.904 -22.553 1.00 87.44 99 GLU A C 1
ATOM 758 O O . GLU A 1 99 ? -0.671 9.879 -23.099 1.00 87.44 99 GLU A O 1
ATOM 763 N N . GLY A 1 100 ? 0.998 9.010 -21.892 1.00 84.94 100 GLY A N 1
ATOM 764 C CA . GLY A 1 100 ? 1.752 10.262 -21.767 1.00 84.94 100 GLY A CA 1
ATOM 765 C C . GLY A 1 100 ? 1.227 11.251 -20.715 1.00 84.94 100 GLY A C 1
ATOM 766 O O . GLY A 1 100 ? 1.973 12.147 -20.316 1.00 84.94 100 GLY A O 1
ATOM 767 N N . MET A 1 101 ? 0.005 11.088 -20.193 1.00 87.44 101 MET A N 1
ATOM 768 C CA . MET A 1 101 ? -0.522 11.949 -19.128 1.00 87.44 101 MET A CA 1
ATOM 769 C C . MET A 1 101 ? -0.177 11.410 -17.737 1.00 87.44 101 MET A C 1
ATOM 771 O O . MET A 1 101 ? -0.560 10.303 -17.361 1.00 87.44 101 MET A O 1
ATOM 775 N N . VAL A 1 102 ? 0.513 12.234 -16.940 1.00 89.00 102 VAL A N 1
ATOM 776 C CA . VAL A 1 102 ? 1.024 11.840 -15.617 1.00 89.00 102 VAL A CA 1
ATOM 777 C C . VAL A 1 102 ? -0.095 11.494 -14.636 1.00 89.00 102 VAL A C 1
ATOM 779 O O . VAL A 1 102 ? 0.041 10.509 -13.924 1.00 89.00 102 VAL A O 1
ATOM 782 N N . TYR A 1 103 ? -1.185 12.259 -14.603 1.00 89.69 103 TYR A N 1
ATOM 783 C CA . TYR A 1 103 ? -2.334 12.003 -13.729 1.00 89.69 103 TYR A CA 1
ATOM 784 C C . TYR A 1 103 ? -3.582 11.849 -14.596 1.00 89.69 103 TYR A C 1
ATOM 786 O O . TYR A 1 103 ? -4.189 12.841 -14.991 1.00 89.69 103 TYR A O 1
ATOM 794 N N . SER A 1 104 ? -3.911 10.614 -14.972 1.00 91.62 104 SER A N 1
ATOM 795 C CA . SER A 1 104 ? -5.064 10.312 -15.826 1.00 91.62 104 SER A CA 1
ATOM 796 C C . SER A 1 104 ? -5.640 8.928 -15.536 1.00 91.62 104 SER A C 1
ATOM 798 O O . SER A 1 104 ? -4.911 8.014 -15.142 1.00 91.62 104 SER A O 1
ATOM 800 N N . GLY A 1 105 ? -6.945 8.783 -15.763 1.00 92.62 105 GLY A N 1
ATOM 801 C CA . GLY A 1 105 ? -7.694 7.559 -15.504 1.00 92.62 105 GLY A CA 1
ATOM 802 C C . GLY A 1 105 ? -8.294 7.486 -14.101 1.00 92.62 105 GLY A C 1
ATOM 803 O O . GLY A 1 105 ? -8.244 8.437 -13.323 1.00 92.62 105 GLY A O 1
ATOM 804 N N . GLU A 1 106 ? -8.862 6.324 -13.794 1.00 92.69 106 GLU A N 1
ATOM 805 C CA . GLU A 1 106 ? -9.586 6.047 -12.556 1.00 92.69 106 GLU A CA 1
ATOM 806 C C . GLU A 1 106 ? -9.002 4.831 -11.834 1.00 92.69 106 GLU A C 1
ATOM 808 O O . GLU A 1 106 ? -8.806 3.755 -12.415 1.00 92.69 106 GLU A O 1
ATOM 813 N N . SER A 1 107 ? -8.738 5.005 -10.540 1.00 91.12 107 SER A N 1
ATOM 814 C CA . SER A 1 107 ? -8.320 3.928 -9.651 1.00 91.12 107 SER A CA 1
ATOM 815 C C . SER A 1 107 ? -9.535 3.096 -9.245 1.00 91.12 107 SER A C 1
ATOM 817 O O . SER A 1 107 ? -10.595 3.634 -8.937 1.00 91.12 107 SER A O 1
ATOM 819 N N . LYS A 1 108 ? -9.379 1.769 -9.187 1.00 91.19 108 LYS A N 1
ATOM 820 C CA . LYS A 1 108 ? -10.398 0.886 -8.591 1.00 91.19 108 LYS A CA 1
ATOM 821 C C . LYS A 1 108 ? -10.464 1.015 -7.068 1.00 91.19 108 LYS A C 1
ATOM 823 O O . LYS A 1 108 ? -11.477 0.667 -6.474 1.00 91.19 108 LYS A O 1
ATOM 828 N N . GLN A 1 109 ? -9.376 1.461 -6.445 1.00 88.50 109 GLN A N 1
ATOM 829 C CA . GLN A 1 109 ? -9.295 1.677 -5.007 1.00 88.50 109 GLN A CA 1
ATOM 830 C C . GLN A 1 109 ? -9.697 3.119 -4.692 1.00 88.50 109 GLN A C 1
ATOM 832 O O . GLN A 1 109 ? -9.100 4.040 -5.251 1.00 88.50 109 GLN A O 1
ATOM 837 N N . ALA A 1 110 ? -10.648 3.314 -3.776 1.00 79.75 110 ALA A N 1
ATOM 838 C CA . ALA A 1 110 ? -11.167 4.635 -3.409 1.00 79.75 110 ALA A CA 1
ATOM 839 C C . ALA A 1 110 ? -10.080 5.609 -2.904 1.00 79.75 110 ALA A C 1
ATOM 841 O O . ALA A 1 110 ? -10.175 6.807 -3.137 1.00 79.75 110 ALA A O 1
ATOM 842 N N . GLY A 1 111 ? -9.018 5.102 -2.265 1.00 78.06 111 GLY A N 1
ATOM 843 C CA . GLY A 1 111 ? -7.859 5.899 -1.833 1.00 78.06 111 GLY A CA 1
ATOM 844 C C . GLY A 1 111 ? -6.727 6.024 -2.852 1.00 78.06 111 GLY A C 1
ATOM 845 O O . GLY A 1 111 ? -5.687 6.593 -2.533 1.00 78.06 111 GLY A O 1
ATOM 846 N N . GLY A 1 112 ? -6.879 5.462 -4.054 1.00 88.19 112 GLY A N 1
ATOM 847 C CA . GLY A 1 112 ? -5.825 5.428 -5.065 1.00 88.19 112 GLY A CA 1
ATOM 848 C C . GLY A 1 112 ? -5.859 6.633 -6.001 1.00 88.19 112 GLY A C 1
ATOM 849 O O . GLY A 1 112 ? -6.903 6.996 -6.536 1.00 88.19 112 GLY A O 1
ATOM 850 N N . MET A 1 113 ? -4.691 7.216 -6.257 1.00 90.06 113 MET A N 1
ATOM 851 C CA . MET A 1 113 ? -4.474 8.232 -7.284 1.00 90.06 113 MET A CA 1
ATOM 852 C C . MET A 1 113 ? -3.833 7.588 -8.511 1.00 90.06 113 MET A C 1
ATOM 854 O O . MET A 1 113 ? -2.826 6.890 -8.399 1.00 90.06 113 MET A O 1
ATOM 858 N N . CYS A 1 114 ? -4.349 7.888 -9.700 1.00 91.75 114 CYS A N 1
ATOM 859 C CA . CYS A 1 114 ? -3.704 7.448 -10.929 1.00 91.75 114 CYS A CA 1
ATOM 860 C C . CYS A 1 114 ? -2.452 8.261 -11.222 1.00 91.75 114 CYS A C 1
ATOM 862 O O . CYS A 1 114 ? -2.511 9.476 -11.400 1.00 91.75 114 CYS A O 1
ATOM 864 N N . TYR A 1 115 ? -1.321 7.570 -11.304 1.00 91.50 115 TYR A N 1
ATOM 865 C CA . TYR A 1 115 ? -0.031 8.138 -11.647 1.00 91.50 115 TYR A CA 1
ATOM 866 C C . TYR A 1 115 ? 0.629 7.277 -12.723 1.00 91.50 115 TYR A C 1
ATOM 868 O O . TYR A 1 115 ? 0.864 6.087 -12.528 1.00 91.50 115 TYR A O 1
ATOM 876 N N . LYS A 1 116 ? 0.892 7.873 -13.890 1.00 91.00 116 LYS A N 1
ATOM 877 C CA . LYS A 1 116 ? 1.429 7.205 -15.088 1.00 91.00 116 LYS A CA 1
ATOM 878 C C . LYS A 1 116 ? 0.654 5.933 -15.476 1.00 91.00 116 LYS A C 1
ATOM 880 O O . LYS A 1 116 ? 1.246 4.955 -15.918 1.00 91.00 116 LYS A O 1
ATOM 885 N N . GLY A 1 117 ? -0.664 5.938 -15.276 1.00 92.31 117 GLY A N 1
ATOM 886 C CA . GLY A 1 117 ? -1.543 4.802 -15.570 1.00 92.31 117 GLY A CA 1
ATOM 887 C C . GLY A 1 117 ? -1.594 3.702 -14.505 1.00 92.31 117 GLY A C 1
ATOM 888 O O . GLY A 1 117 ? -2.288 2.710 -14.717 1.00 92.31 117 GLY A O 1
ATOM 889 N N . TYR A 1 118 ? -0.935 3.875 -13.357 1.00 93.88 118 TYR A N 1
ATOM 890 C CA . TYR A 1 118 ? -0.977 2.942 -12.226 1.00 93.88 118 TYR A CA 1
ATOM 891 C C . TYR A 1 118 ? -1.653 3.577 -11.010 1.00 93.88 118 TYR A C 1
ATOM 893 O O . TYR A 1 118 ? -1.531 4.778 -10.767 1.00 93.88 118 TYR A O 1
ATOM 901 N N . SER A 1 119 ? -2.376 2.763 -10.248 1.00 93.81 119 SER A N 1
ATOM 902 C CA . SER A 1 119 ? -3.065 3.154 -9.021 1.00 93.81 119 SER A CA 1
ATOM 903 C C . SER A 1 119 ? -2.059 3.252 -7.879 1.00 93.81 119 SER A C 1
ATOM 905 O O . SER A 1 119 ? -1.671 2.243 -7.297 1.00 93.81 119 SER A O 1
ATOM 907 N N . CYS A 1 120 ? -1.647 4.466 -7.547 1.00 92.00 120 CYS A N 1
ATOM 908 C CA . CYS A 1 120 ? -0.666 4.746 -6.511 1.00 92.00 120 CYS A CA 1
ATOM 909 C C . CYS A 1 120 ? -1.316 5.258 -5.222 1.00 92.00 120 CYS A C 1
ATOM 911 O O . CYS A 1 120 ? -2.381 5.883 -5.276 1.00 92.00 120 CYS A O 1
ATOM 913 N N . PRO A 1 121 ? -0.644 5.092 -4.069 1.00 89.06 121 PRO A N 1
ATOM 914 C CA . PRO A 1 121 ? -1.016 5.838 -2.885 1.00 89.06 121 PRO A CA 1
ATOM 915 C C . PRO A 1 121 ? -0.843 7.350 -3.130 1.00 89.06 121 PRO A C 1
ATOM 917 O O . PRO A 1 121 ? 0.021 7.775 -3.913 1.00 89.06 121 PRO A O 1
ATOM 920 N N . PRO A 1 122 ? -1.647 8.177 -2.453 1.00 75.69 122 PRO A N 1
ATOM 921 C CA . PRO A 1 122 ? -1.576 9.624 -2.554 1.00 75.69 122 PRO A CA 1
ATOM 922 C C . PRO A 1 122 ? -0.256 10.166 -1.994 1.00 75.69 122 PRO A C 1
ATOM 924 O O . PRO A 1 122 ? 0.415 9.553 -1.163 1.00 75.69 122 PRO A O 1
ATOM 927 N N . LYS A 1 123 ? 0.145 11.341 -2.486 1.00 65.69 123 LYS A N 1
ATOM 928 C CA . LYS A 1 123 ? 1.452 11.941 -2.206 1.00 65.69 123 LYS A CA 1
ATOM 929 C C . LYS A 1 123 ? 1.593 12.349 -0.735 1.00 65.69 123 LYS A C 1
ATOM 931 O O . LYS A 1 123 ? 1.026 13.354 -0.321 1.00 65.69 123 LYS A O 1
ATOM 936 N N . ILE A 1 124 ? 2.483 11.686 -0.001 1.00 57.75 124 ILE A N 1
ATOM 937 C CA . ILE A 1 124 ? 2.941 12.154 1.315 1.00 57.75 124 ILE A CA 1
ATOM 938 C C . ILE A 1 124 ? 3.919 13.318 1.086 1.00 57.75 124 ILE A C 1
ATOM 940 O O . ILE A 1 124 ? 5.064 13.113 0.682 1.00 57.75 124 ILE A O 1
ATOM 944 N N . ARG A 1 125 ? 3.465 14.568 1.257 1.00 46.78 125 ARG A N 1
ATOM 945 C CA . ARG A 1 125 ? 4.289 15.756 0.958 1.00 46.78 125 ARG A CA 1
ATOM 946 C C . ARG A 1 125 ? 5.366 16.024 2.011 1.00 46.78 125 ARG A C 1
ATOM 948 O O . ARG A 1 125 ? 6.488 16.323 1.618 1.00 46.78 125 ARG A O 1
ATOM 955 N N . THR A 1 126 ? 5.070 15.867 3.301 1.00 44.25 126 THR A N 1
ATOM 956 C CA . THR A 1 126 ? 6.042 15.875 4.413 1.00 44.25 126 THR A CA 1
ATOM 957 C C . THR A 1 126 ? 5.427 15.217 5.658 1.00 44.25 126 THR A C 1
ATOM 959 O O . THR A 1 126 ? 4.211 15.094 5.749 1.00 44.25 126 THR A O 1
ATOM 962 N N . ALA A 1 127 ? 6.239 14.868 6.666 1.00 45.22 127 ALA A N 1
ATOM 963 C CA . ALA A 1 127 ? 5.750 14.401 7.976 1.00 45.22 127 ALA A CA 1
ATOM 964 C C . ALA A 1 127 ? 4.933 15.455 8.764 1.00 45.22 127 ALA A C 1
ATOM 966 O O . ALA A 1 127 ? 4.360 15.128 9.798 1.00 45.22 127 ALA A O 1
ATOM 967 N N . ARG A 1 128 ? 4.916 16.721 8.311 1.00 37.62 128 ARG A N 1
ATOM 968 C CA . ARG A 1 128 ? 4.197 17.843 8.946 1.00 37.62 128 ARG A CA 1
ATOM 969 C C . ARG A 1 128 ? 2.974 18.313 8.154 1.00 37.62 128 ARG A C 1
ATOM 971 O O . ARG A 1 128 ? 2.094 18.932 8.734 1.00 37.62 128 ARG A O 1
ATOM 978 N N . GLU A 1 129 ? 2.897 17.998 6.863 1.00 44.09 129 GLU A N 1
ATOM 979 C CA . GLU A 1 129 ? 1.746 18.283 6.003 1.00 44.09 129 GLU A CA 1
ATOM 980 C C . GLU A 1 129 ? 1.090 16.964 5.616 1.00 44.09 129 GLU A C 1
ATOM 982 O O . GLU A 1 129 ? 1.266 16.433 4.515 1.00 44.09 129 GLU A O 1
ATOM 987 N N . LEU A 1 130 ? 0.340 16.429 6.573 1.00 46.16 130 LEU A N 1
ATOM 988 C CA . LEU A 1 130 ? -0.502 15.255 6.421 1.00 46.16 130 LEU A CA 1
ATOM 989 C C . LEU A 1 130 ? -1.736 15.578 5.574 1.00 46.16 130 LEU A C 1
ATOM 991 O O . LEU A 1 130 ? -2.866 15.506 6.041 1.00 46.16 130 LEU A O 1
ATOM 995 N N . SER A 1 131 ? -1.533 15.933 4.305 1.00 45.56 131 SER A N 1
ATOM 996 C CA . SER A 1 131 ? -2.580 15.702 3.307 1.00 45.56 131 SER A CA 1
ATOM 997 C C . SER A 1 131 ? -2.493 14.234 2.909 1.00 45.56 131 SER A C 1
ATOM 999 O O . SER A 1 131 ? -1.938 13.874 1.873 1.00 45.56 131 SER A O 1
ATOM 1001 N N . PHE A 1 132 ? -2.962 13.366 3.808 1.00 55.53 132 PHE A N 1
ATOM 1002 C CA . PHE A 1 132 ? -3.281 11.996 3.438 1.00 55.53 132 PHE A CA 1
ATOM 1003 C C . PHE A 1 132 ? -4.227 12.022 2.239 1.00 55.53 132 PHE A C 1
ATOM 1005 O O . PHE A 1 132 ? -4.982 12.978 2.046 1.00 55.53 132 PHE A O 1
ATOM 1012 N N . GLY A 1 133 ? -4.233 10.947 1.457 1.00 60.72 133 GLY A N 1
ATOM 1013 C CA . GLY A 1 133 ? -5.462 10.650 0.733 1.00 60.72 133 GLY A CA 1
ATOM 1014 C C . GLY A 1 133 ? -6.596 10.565 1.732 1.00 60.72 133 GLY A C 1
ATOM 1015 O O . GLY A 1 133 ? -6.399 10.087 2.851 1.00 60.72 133 GLY A O 1
ATOM 1016 N N . ASP A 1 134 ? -7.775 11.023 1.336 1.00 76.56 134 ASP A N 1
ATOM 1017 C CA . ASP A 1 134 ? -8.922 10.973 2.233 1.00 76.56 134 ASP A CA 1
ATOM 1018 C C . ASP A 1 134 ? -9.180 9.544 2.715 1.00 76.56 134 ASP A C 1
ATOM 1020 O O . ASP A 1 134 ? -9.504 9.363 3.877 1.00 76.56 134 ASP A O 1
ATOM 1024 N N . MET A 1 135 ? -8.922 8.537 1.876 1.00 86.62 135 MET A N 1
ATOM 1025 C CA . MET A 1 135 ? -9.222 7.131 2.138 1.00 86.62 135 MET A CA 1
ATOM 1026 C C . MET A 1 135 ? -7.961 6.275 2.306 1.00 86.62 135 MET A C 1
ATOM 1028 O O . MET A 1 135 ? -6.927 6.519 1.681 1.00 86.62 135 MET A O 1
ATOM 1032 N N . THR A 1 136 ? -8.087 5.215 3.101 1.00 89.56 136 THR A N 1
ATOM 1033 C CA . THR A 1 136 ? -7.057 4.187 3.299 1.00 89.56 136 THR A CA 1
ATOM 1034 C C . THR A 1 136 ? -6.789 3.427 1.990 1.00 89.56 136 THR A C 1
ATOM 1036 O O . THR A 1 136 ? -7.714 3.098 1.244 1.00 89.56 136 THR A O 1
ATOM 1039 N N . PHE A 1 137 ? -5.516 3.148 1.693 1.00 91.12 137 PHE A N 1
ATOM 1040 C CA . PHE A 1 137 ? -5.072 2.569 0.420 1.00 91.12 137 PHE A CA 1
ATOM 1041 C C . PHE A 1 137 ? -4.294 1.263 0.618 1.00 91.12 137 PHE A C 1
ATOM 1043 O O . PHE A 1 137 ? -3.371 1.198 1.433 1.00 91.12 137 PHE A O 1
ATOM 1050 N N . ARG A 1 138 ? -4.610 0.235 -0.180 1.00 93.00 138 ARG A N 1
ATOM 1051 C CA . ARG A 1 138 ? -3.892 -1.043 -0.174 1.00 93.00 138 ARG A CA 1
ATOM 1052 C C . ARG A 1 138 ? -2.736 -1.005 -1.162 1.00 93.00 138 ARG A C 1
ATOM 1054 O O . ARG A 1 138 ? -2.953 -0.926 -2.372 1.00 93.00 138 ARG A O 1
ATOM 1061 N N . THR A 1 139 ? -1.517 -1.186 -0.663 1.00 92.75 139 THR A N 1
ATOM 1062 C CA . THR A 1 139 ? -0.357 -1.411 -1.531 1.00 92.75 139 THR A CA 1
ATOM 1063 C C . THR A 1 139 ? -0.187 -2.899 -1.840 1.00 92.75 139 THR A C 1
ATOM 1065 O O . THR A 1 139 ? -0.606 -3.775 -1.081 1.00 92.75 139 THR A O 1
ATOM 1068 N N . ASN A 1 140 ? 0.503 -3.201 -2.934 1.00 92.06 140 ASN A N 1
ATOM 1069 C CA . ASN A 1 140 ? 0.980 -4.560 -3.222 1.00 92.06 140 ASN A CA 1
ATOM 1070 C C . ASN A 1 140 ? 2.344 -4.891 -2.588 1.00 92.06 140 ASN A C 1
ATOM 1072 O O . ASN A 1 140 ? 2.973 -5.873 -2.980 1.00 92.06 140 ASN A O 1
ATOM 1076 N N . MET A 1 141 ? 2.822 -4.074 -1.643 1.00 91.88 141 MET A N 1
ATOM 1077 C CA . MET A 1 141 ? 4.042 -4.390 -0.907 1.00 91.88 141 MET A CA 1
ATOM 1078 C C . MET A 1 141 ? 3.743 -5.371 0.221 1.00 91.88 141 MET A C 1
ATOM 1080 O O . MET A 1 141 ? 2.773 -5.188 0.955 1.00 91.88 141 MET A O 1
ATOM 1084 N N . ASP A 1 142 ? 4.583 -6.388 0.372 1.00 92.38 142 ASP A N 1
ATOM 1085 C CA . ASP A 1 142 ? 4.408 -7.415 1.398 1.00 92.38 142 ASP A CA 1
ATOM 1086 C C . ASP A 1 142 ? 5.047 -7.002 2.731 1.00 92.38 142 ASP A C 1
ATOM 1088 O O . ASP A 1 142 ? 6.067 -6.312 2.777 1.00 92.38 142 ASP A O 1
ATOM 1092 N N . CYS A 1 143 ? 4.476 -7.482 3.833 1.00 91.62 143 CYS A N 1
ATOM 1093 C CA . CYS A 1 143 ? 4.990 -7.285 5.189 1.00 91.62 143 CYS A CA 1
ATOM 1094 C C . CYS A 1 143 ? 4.811 -8.542 6.047 1.00 91.62 143 CYS A C 1
ATOM 1096 O O . CYS A 1 143 ? 4.187 -9.523 5.635 1.00 91.62 143 CYS A O 1
ATOM 1098 N N . TYR A 1 144 ? 5.396 -8.520 7.243 1.00 90.06 144 TYR A N 1
ATOM 1099 C CA . TYR A 1 144 ? 5.236 -9.552 8.261 1.00 90.06 144 TYR A CA 1
ATOM 1100 C C . TYR A 1 144 ? 4.441 -8.977 9.433 1.00 90.06 144 TYR A C 1
ATOM 1102 O O . TYR A 1 144 ? 4.845 -7.979 10.015 1.00 90.06 144 TYR A O 1
ATOM 1110 N N . THR A 1 145 ? 3.320 -9.609 9.774 1.00 87.06 145 THR A N 1
ATOM 1111 C CA . THR A 1 145 ? 2.371 -9.154 10.809 1.00 87.06 145 THR A CA 1
ATOM 1112 C C . THR A 1 145 ? 2.961 -9.190 12.218 1.00 87.06 145 THR A C 1
ATOM 1114 O O . THR A 1 145 ? 2.636 -8.349 13.049 1.00 87.06 145 THR A O 1
ATOM 1117 N N . HIS A 1 146 ? 3.890 -10.119 12.449 1.00 88.00 146 HIS A N 1
ATOM 1118 C CA . HIS A 1 146 ? 4.600 -10.310 13.717 1.00 88.00 146 HIS A CA 1
ATOM 1119 C C . HIS A 1 146 ? 5.970 -9.611 13.743 1.00 88.00 146 HIS A C 1
ATOM 1121 O O . HIS A 1 146 ? 6.860 -10.005 14.494 1.00 88.00 146 HIS A O 1
ATOM 1127 N N . GLN A 1 147 ? 6.195 -8.627 12.866 1.00 88.31 147 GLN A N 1
ATOM 1128 C CA . GLN A 1 147 ? 7.427 -7.841 12.845 1.00 88.31 147 GLN A CA 1
ATOM 1129 C C . GLN A 1 147 ? 7.117 -6.354 12.827 1.00 88.31 147 GLN A C 1
ATOM 1131 O O . GLN A 1 147 ? 6.181 -5.896 12.173 1.00 88.31 147 GLN A O 1
ATOM 1136 N N . GLN A 1 148 ? 7.966 -5.595 13.512 1.00 88.62 148 GLN A N 1
ATOM 1137 C CA . GLN A 1 148 ? 7.885 -4.148 13.507 1.00 88.62 148 GLN A CA 1
ATOM 1138 C C . GLN A 1 148 ? 8.148 -3.597 12.098 1.00 88.62 148 GLN A C 1
ATOM 1140 O O . GLN A 1 148 ? 9.073 -4.022 11.398 1.00 88.62 148 GLN A O 1
ATOM 1145 N N . LEU A 1 149 ? 7.352 -2.610 11.684 1.00 88.50 149 LEU A N 1
ATOM 1146 C CA . LEU A 1 149 ? 7.531 -1.953 10.391 1.00 88.50 149 LEU A CA 1
ATOM 1147 C C . LEU A 1 149 ? 8.787 -1.076 10.356 1.00 88.50 149 LEU A C 1
ATOM 1149 O O . LEU A 1 149 ? 9.023 -0.250 11.232 1.00 88.50 149 LEU A O 1
ATOM 1153 N N . GLU A 1 150 ? 9.569 -1.169 9.282 1.00 84.50 150 GLU A N 1
ATOM 1154 C CA . GLU A 1 150 ? 10.772 -0.346 9.118 1.00 84.50 150 GLU A CA 1
ATOM 1155 C C . GLU A 1 150 ? 10.502 1.172 9.169 1.00 84.50 150 GLU A C 1
ATOM 1157 O O . GLU A 1 150 ? 9.395 1.662 8.933 1.00 84.50 150 GLU A O 1
ATOM 1162 N N . SER A 1 151 ? 11.547 1.956 9.458 1.00 80.81 151 SER A N 1
ATOM 1163 C CA . SER A 1 151 ? 11.510 3.430 9.554 1.00 80.81 151 SER A CA 1
ATOM 1164 C C . SER A 1 151 ? 10.942 4.134 8.317 1.00 80.81 151 SER A C 1
ATOM 1166 O O . SER A 1 151 ? 10.360 5.208 8.445 1.00 80.81 151 SER A O 1
ATOM 1168 N N . ARG A 1 152 ? 11.064 3.523 7.134 1.00 82.06 152 ARG A N 1
ATOM 1169 C CA . ARG A 1 152 ? 10.573 4.076 5.863 1.00 82.06 152 ARG A CA 1
ATOM 1170 C C . ARG A 1 152 ? 9.050 4.008 5.687 1.00 82.06 152 ARG A C 1
ATOM 1172 O O . ARG A 1 152 ? 8.514 4.790 4.910 1.00 82.06 152 ARG A O 1
ATOM 1179 N N . TYR A 1 153 ? 8.354 3.126 6.408 1.00 87.00 153 TYR A N 1
ATOM 1180 C CA . TYR A 1 153 ? 6.917 2.856 6.245 1.00 87.00 153 TYR A CA 1
ATOM 1181 C C . TYR A 1 153 ? 6.033 3.775 7.101 1.00 87.00 153 TYR A C 1
ATOM 1183 O O . TYR A 1 153 ? 5.137 3.319 7.808 1.00 87.00 153 TYR A O 1
ATOM 1191 N N . ASN A 1 154 ? 6.322 5.078 7.092 1.00 85.56 154 ASN A N 1
ATOM 1192 C CA . ASN A 1 154 ? 5.533 6.053 7.847 1.00 85.56 154 ASN A CA 1
ATOM 1193 C C . ASN A 1 154 ? 4.096 6.094 7.331 1.00 85.56 154 ASN A C 1
ATOM 1195 O O . ASN A 1 154 ? 3.863 6.118 6.125 1.00 85.56 154 ASN A O 1
ATOM 1199 N N . PHE A 1 155 ? 3.163 6.159 8.271 1.00 86.50 155 PHE A N 1
ATOM 1200 C CA . PHE A 1 155 ? 1.721 6.134 8.071 1.00 86.50 155 PHE A CA 1
ATOM 1201 C C . PHE A 1 155 ? 1.206 4.857 7.412 1.00 86.50 155 PHE A C 1
ATOM 1203 O O . PHE A 1 155 ? 0.262 4.878 6.622 1.00 86.50 155 PHE A O 1
ATOM 1210 N N . MET A 1 156 ? 1.844 3.734 7.731 1.00 91.19 156 MET A N 1
ATOM 1211 C CA . MET A 1 156 ? 1.455 2.432 7.218 1.00 91.19 156 MET A CA 1
ATOM 1212 C C . MET A 1 156 ? 1.273 1.423 8.345 1.00 91.19 156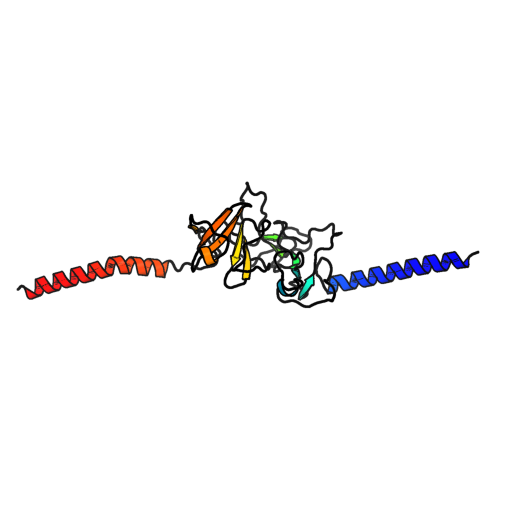 MET A C 1
ATOM 1214 O O . MET A 1 156 ? 1.820 1.580 9.440 1.00 91.19 156 MET A O 1
ATOM 1218 N N . PHE A 1 157 ? 0.516 0.375 8.041 1.00 93.50 157 PHE A N 1
ATOM 1219 C CA . PHE A 1 157 ? 0.362 -0.813 8.875 1.00 93.50 157 PHE A CA 1
ATOM 1220 C C . PHE A 1 157 ? 0.447 -2.080 8.020 1.00 93.50 157 PHE A C 1
ATOM 1222 O O . PHE A 1 157 ? 0.218 -2.043 6.807 1.00 93.50 157 PHE A O 1
ATOM 1229 N N . CYS A 1 158 ? 0.787 -3.204 8.652 1.00 94.44 158 CYS A N 1
ATOM 1230 C CA . CYS A 1 158 ? 0.700 -4.513 8.017 1.00 94.44 158 CYS A CA 1
ATOM 1231 C C . CYS A 1 158 ? -0.692 -5.087 8.257 1.00 94.44 158 CYS A C 1
ATOM 1233 O O . CYS A 1 158 ? -1.101 -5.219 9.404 1.00 94.44 158 CYS A O 1
ATOM 1235 N N . HIS A 1 159 ? -1.436 -5.427 7.211 1.00 94.19 159 HIS A N 1
ATOM 1236 C CA . HIS A 1 159 ? -2.770 -5.996 7.392 1.00 94.19 159 HIS A CA 1
ATOM 1237 C C . HIS A 1 159 ? -2.700 -7.500 7.688 1.00 94.19 159 HIS A C 1
ATOM 1239 O O . HIS A 1 159 ? -2.057 -8.248 6.945 1.00 94.19 159 HIS A O 1
ATOM 1245 N N . ASN A 1 160 ? -3.397 -7.936 8.743 1.00 89.12 160 ASN A N 1
ATOM 1246 C CA . ASN A 1 160 ? -3.284 -9.287 9.299 1.00 89.12 160 ASN A CA 1
ATOM 1247 C C . ASN A 1 160 ? -3.659 -10.394 8.308 1.00 89.12 160 ASN A C 1
ATOM 1249 O O . ASN A 1 160 ? -2.962 -11.400 8.218 1.00 89.12 160 ASN A O 1
ATOM 1253 N N . LEU A 1 161 ? -4.726 -10.202 7.527 1.00 88.31 161 LEU A N 1
ATOM 1254 C CA . LEU A 1 161 ? -5.226 -11.255 6.636 1.00 88.31 161 LEU A CA 1
ATOM 1255 C C . LEU A 1 161 ? -4.471 -11.319 5.308 1.00 88.31 161 LEU A C 1
ATOM 1257 O O . LEU A 1 161 ? -4.238 -12.397 4.768 1.00 88.31 161 LEU A O 1
ATOM 1261 N N . THR A 1 162 ? -4.116 -10.163 4.743 1.00 90.38 162 THR A N 1
ATOM 1262 C CA . THR A 1 162 ? -3.510 -10.123 3.404 1.00 90.38 162 THR A CA 1
ATOM 1263 C C . THR A 1 162 ? -1.989 -10.198 3.459 1.00 90.38 162 THR A C 1
ATOM 1265 O O . THR A 1 162 ? -1.381 -10.682 2.506 1.00 90.38 162 THR A O 1
ATOM 1268 N N . GLY A 1 163 ? -1.359 -9.740 4.547 1.00 91.44 163 GLY A N 1
ATOM 1269 C CA . GLY A 1 163 ? 0.097 -9.608 4.644 1.00 91.44 163 GLY A CA 1
ATOM 1270 C C . GLY A 1 163 ? 0.660 -8.507 3.741 1.00 91.44 163 GLY A C 1
ATOM 1271 O O . GLY A 1 163 ? 1.799 -8.603 3.288 1.00 91.44 163 GLY A O 1
ATOM 1272 N N . ASN A 1 164 ? -0.152 -7.487 3.447 1.00 92.88 164 ASN A N 1
ATOM 1273 C CA . ASN A 1 164 ? 0.231 -6.335 2.631 1.00 92.88 164 ASN A CA 1
ATOM 1274 C C . ASN A 1 164 ? 0.389 -5.103 3.513 1.00 92.88 164 ASN A C 1
ATOM 1276 O O . ASN A 1 164 ? -0.308 -4.973 4.522 1.00 92.88 164 ASN A O 1
ATOM 1280 N N . LEU A 1 165 ? 1.235 -4.171 3.087 1.00 93.25 165 LEU A N 1
ATOM 1281 C CA . LEU A 1 165 ? 1.267 -2.831 3.647 1.00 93.25 165 LEU A CA 1
ATOM 1282 C C . LEU A 1 165 ? 0.074 -2.020 3.149 1.00 93.25 165 LEU A C 1
ATOM 1284 O O . LEU A 1 165 ? -0.218 -1.970 1.950 1.00 93.25 165 LEU A O 1
ATOM 1288 N N . TRP A 1 166 ? -0.575 -1.334 4.075 1.00 93.44 166 TRP A N 1
ATOM 1289 C CA . TRP A 1 166 ? -1.644 -0.388 3.794 1.00 93.44 166 TRP A CA 1
ATOM 1290 C C . TRP A 1 166 ? -1.219 0.995 4.252 1.00 93.44 166 TRP A C 1
ATOM 1292 O O . TRP A 1 166 ? -0.599 1.135 5.304 1.00 93.44 166 TRP A O 1
ATOM 1302 N N . VAL A 1 167 ? -1.535 2.006 3.449 1.00 90.88 167 VAL A N 1
ATOM 1303 C CA . VAL A 1 167 ? -1.351 3.415 3.802 1.00 90.88 167 VAL A CA 1
ATOM 1304 C C . VAL A 1 167 ? -2.624 3.893 4.478 1.00 90.88 167 VAL A C 1
ATOM 1306 O O . VAL A 1 167 ? -3.713 3.738 3.920 1.00 90.88 167 VAL A O 1
ATOM 1309 N N . ILE A 1 168 ? -2.485 4.475 5.664 1.00 88.75 168 ILE A N 1
ATOM 1310 C CA . ILE A 1 168 ? -3.620 4.998 6.417 1.00 88.75 168 ILE A CA 1
ATOM 1311 C C . ILE A 1 168 ? -4.098 6.331 5.822 1.00 88.75 168 ILE A C 1
ATOM 1313 O O . ILE A 1 168 ? -3.287 7.194 5.480 1.00 88.75 168 ILE A O 1
ATOM 1317 N N . GLY A 1 169 ? -5.415 6.468 5.657 1.00 86.50 169 GLY A N 1
ATOM 1318 C CA . GLY A 1 169 ? -6.066 7.716 5.247 1.00 86.50 169 GLY A CA 1
ATOM 1319 C C . GLY A 1 169 ? -6.585 8.511 6.445 1.00 86.50 169 GLY A C 1
ATOM 1320 O O . GLY A 1 169 ? -6.311 8.172 7.592 1.00 86.50 169 GLY A O 1
ATOM 1321 N N . ARG A 1 170 ? -7.389 9.551 6.194 1.00 84.44 170 ARG A N 1
ATOM 1322 C CA . ARG A 1 170 ? -8.266 10.115 7.243 1.00 84.44 170 ARG A CA 1
ATOM 1323 C C . ARG A 1 170 ? -9.462 9.194 7.506 1.00 84.44 170 ARG A C 1
ATOM 1325 O O . ARG A 1 170 ? -9.943 9.093 8.632 1.00 84.44 170 ARG A O 1
ATOM 1332 N N . LEU A 1 171 ? -9.917 8.543 6.444 1.00 86.81 171 LEU A N 1
ATOM 1333 C CA . LEU A 1 171 ? -11.065 7.664 6.391 1.00 86.81 171 LEU A CA 1
ATOM 1334 C C . LEU A 1 171 ? -10.621 6.219 6.129 1.00 86.81 171 LEU A C 1
ATOM 1336 O O . LEU A 1 171 ? -9.628 5.948 5.439 1.00 86.81 171 LEU A O 1
ATOM 1340 N N . ASN A 1 172 ? -11.370 5.283 6.694 1.00 88.69 172 ASN A N 1
ATOM 1341 C CA . ASN A 1 172 ? -11.232 3.849 6.487 1.00 88.69 172 ASN A CA 1
ATOM 1342 C C . ASN A 1 172 ? -11.629 3.474 5.039 1.00 88.69 172 ASN A C 1
ATOM 1344 O O . ASN A 1 172 ? -11.957 4.333 4.220 1.00 88.69 172 ASN A O 1
ATOM 1348 N N . VAL A 1 173 ? -11.606 2.187 4.686 1.00 87.94 173 VAL A N 1
ATOM 1349 C CA . VAL A 1 173 ? -11.989 1.742 3.327 1.00 87.94 173 VAL A CA 1
ATOM 1350 C C . VAL A 1 173 ? -13.469 1.968 2.977 1.00 87.94 173 VAL A C 1
ATOM 1352 O O . VAL A 1 173 ? -13.823 1.917 1.801 1.00 87.94 173 VAL A O 1
ATOM 1355 N N . ASN A 1 174 ? -14.317 2.227 3.975 1.00 87.06 174 ASN A N 1
ATOM 1356 C CA . ASN A 1 174 ? -15.760 2.440 3.837 1.00 87.06 174 ASN A CA 1
ATOM 1357 C C . ASN A 1 174 ? -16.154 3.927 3.809 1.00 87.06 174 ASN A C 1
ATOM 1359 O O . ASN A 1 174 ? -17.267 4.243 3.401 1.00 87.06 174 ASN A O 1
ATOM 1363 N N . GLY A 1 175 ? -15.249 4.833 4.188 1.00 86.38 175 GLY A N 1
ATOM 1364 C CA . GLY A 1 175 ? -15.491 6.276 4.230 1.00 86.38 175 GLY A CA 1
ATOM 1365 C C . GLY A 1 175 ? -15.728 6.843 5.629 1.00 86.38 175 GLY A C 1
ATOM 1366 O O . GLY A 1 175 ? -15.997 8.035 5.740 1.00 86.38 175 GLY A O 1
ATOM 1367 N N . ASP A 1 176 ? -15.590 6.036 6.681 1.00 86.81 176 ASP A N 1
ATOM 1368 C CA . ASP A 1 176 ? -15.728 6.494 8.068 1.00 86.81 176 ASP A CA 1
ATOM 1369 C C . ASP A 1 176 ? -14.392 6.978 8.623 1.00 86.81 176 ASP A C 1
ATOM 1371 O O . ASP A 1 176 ? -13.331 6.510 8.209 1.00 86.81 176 ASP A O 1
ATOM 1375 N N . GLU A 1 177 ? -14.426 7.878 9.603 1.00 87.75 177 GLU A N 1
ATOM 1376 C CA . GLU A 1 177 ? -13.213 8.321 10.285 1.00 87.75 177 GLU A CA 1
ATOM 1377 C C . GLU A 1 177 ? -12.496 7.166 10.982 1.00 87.75 177 GLU A C 1
ATOM 1379 O O . GLU A 1 177 ? -13.089 6.289 11.612 1.00 87.75 177 GLU A O 1
ATOM 1384 N N . ILE A 1 178 ? -11.175 7.185 10.872 1.00 88.12 178 ILE A N 1
ATOM 1385 C CA . ILE A 1 178 ? -10.336 6.166 11.477 1.00 88.12 178 ILE A CA 1
ATOM 1386 C C . ILE A 1 178 ? -10.242 6.374 12.993 1.00 88.12 178 ILE A C 1
ATOM 1388 O O . ILE A 1 178 ? -9.916 7.459 13.479 1.00 88.12 178 ILE A O 1
ATOM 1392 N N . ILE A 1 179 ? -10.431 5.286 13.740 1.00 89.75 179 ILE A N 1
ATOM 1393 C CA . ILE A 1 179 ? -10.393 5.276 15.203 1.00 89.75 179 ILE A CA 1
ATOM 1394 C C . ILE A 1 179 ? -9.024 4.786 15.679 1.00 89.75 179 ILE A C 1
ATOM 1396 O O . ILE A 1 179 ? -8.590 3.683 15.341 1.00 89.75 179 ILE A O 1
ATOM 1400 N N . HIS A 1 180 ? -8.357 5.598 16.498 1.00 89.44 180 HIS A N 1
ATOM 1401 C CA . HIS A 1 180 ? -7.097 5.245 17.147 1.00 89.44 180 HIS A CA 1
ATOM 1402 C C . HIS A 1 180 ? -7.278 5.055 18.651 1.00 89.44 180 HIS A C 1
ATOM 1404 O O . HIS A 1 180 ? -8.072 5.740 19.296 1.00 89.44 180 HIS A O 1
ATOM 1410 N N . HIS A 1 181 ? -6.486 4.157 19.219 1.00 88.12 181 HIS A N 1
ATOM 1411 C CA . HIS A 1 181 ? -6.354 3.964 20.655 1.00 88.12 181 HIS A CA 1
ATOM 1412 C C . HIS A 1 181 ? -5.126 4.716 21.170 1.00 88.12 181 HIS A C 1
ATOM 1414 O O . HIS A 1 181 ? -4.192 5.000 20.428 1.00 88.12 181 HIS A O 1
ATOM 1420 N N . TRP A 1 182 ? -5.081 5.032 22.462 1.00 83.88 182 TRP A N 1
ATOM 1421 C CA . TRP A 1 182 ? -3.928 5.730 23.048 1.00 83.88 182 TRP A CA 1
ATOM 1422 C C . TRP A 1 182 ? -2.700 4.830 23.253 1.00 83.88 182 TRP A C 1
ATOM 1424 O O . TRP A 1 182 ? -1.604 5.340 23.492 1.00 83.88 182 TRP A O 1
ATOM 1434 N N . ASN A 1 183 ? -2.873 3.514 23.119 1.00 88.56 183 ASN A N 1
ATOM 1435 C CA . ASN A 1 183 ? -1.843 2.515 23.366 1.00 88.56 183 ASN A CA 1
ATOM 1436 C C . ASN A 1 183 ? -0.753 2.553 22.289 1.00 88.56 183 ASN A C 1
ATOM 1438 O O . ASN A 1 183 ? -1.037 2.607 21.088 1.00 88.56 183 ASN A O 1
ATOM 1442 N N . GLN A 1 184 ? 0.500 2.512 22.741 1.00 92.38 184 GLN A N 1
ATOM 1443 C CA . GLN A 1 184 ? 1.650 2.273 21.875 1.00 92.38 184 GLN A CA 1
ATOM 1444 C C . GLN A 1 184 ? 1.749 0.782 21.547 1.00 92.38 184 GLN A C 1
ATOM 1446 O O . GLN A 1 184 ? 1.301 -0.055 22.326 1.00 92.38 184 GLN A O 1
ATOM 1451 N N . CYS A 1 185 ? 2.345 0.475 20.403 1.00 92.94 185 CYS A N 1
ATOM 1452 C CA . CYS A 1 185 ? 2.568 -0.885 19.924 1.00 92.94 185 CYS A CA 1
ATOM 1453 C C . CYS A 1 185 ? 3.895 -0.958 19.173 1.00 92.94 185 CYS A C 1
ATOM 1455 O O . CYS A 1 185 ? 4.434 0.065 18.763 1.00 92.94 185 CYS A O 1
ATOM 1457 N N . GLU A 1 186 ? 4.415 -2.151 18.949 1.00 91.44 186 GLU A N 1
ATOM 1458 C CA . GLU A 1 186 ? 5.496 -2.401 17.996 1.00 91.44 186 GLU A CA 1
ATOM 1459 C C . GLU A 1 186 ? 5.029 -3.323 16.869 1.00 91.44 186 GLU A C 1
ATOM 1461 O O . GLU A 1 186 ? 5.463 -3.167 15.723 1.00 91.44 186 GLU A O 1
ATOM 1466 N N . ILE A 1 187 ? 4.110 -4.236 17.185 1.00 93.12 187 ILE A N 1
ATOM 1467 C CA . ILE A 1 187 ? 3.500 -5.198 16.268 1.00 93.12 187 ILE A CA 1
ATOM 1468 C C . ILE A 1 187 ? 1.980 -5.234 16.448 1.00 93.12 187 ILE A C 1
ATOM 1470 O O . ILE A 1 187 ? 1.437 -4.705 17.415 1.00 93.12 187 ILE A O 1
ATOM 1474 N N . ASN A 1 188 ? 1.270 -5.855 15.503 1.00 91.88 188 ASN A N 1
ATOM 1475 C CA . ASN A 1 188 ? -0.194 -5.924 15.554 1.00 91.88 188 ASN A CA 1
ATOM 1476 C C . ASN A 1 188 ? -0.712 -6.675 16.787 1.00 91.88 188 ASN A C 1
ATOM 1478 O O . ASN A 1 188 ? -1.745 -6.294 17.332 1.00 91.88 188 ASN A O 1
ATOM 1482 N N . ASP A 1 189 ? 0.018 -7.696 17.239 1.00 92.38 189 ASP A N 1
ATOM 1483 C CA . ASP A 1 189 ? -0.380 -8.528 18.378 1.00 92.38 189 ASP A CA 1
ATOM 1484 C C . ASP A 1 189 ? -0.494 -7.717 19.685 1.00 92.38 189 ASP A C 1
ATOM 1486 O O . ASP A 1 189 ? -1.293 -8.063 20.553 1.00 92.38 189 ASP A O 1
ATOM 1490 N N . ASP A 1 190 ? 0.216 -6.586 19.798 1.00 92.44 190 ASP A N 1
ATOM 1491 C CA . ASP A 1 190 ? 0.145 -5.689 20.962 1.00 92.44 190 ASP A CA 1
ATOM 1492 C C . ASP A 1 190 ? -1.211 -4.968 21.079 1.00 92.44 190 ASP A C 1
ATOM 1494 O O . ASP A 1 190 ? -1.563 -4.456 22.143 1.00 92.44 190 ASP A O 1
ATOM 1498 N N . CYS A 1 191 ? -1.975 -4.894 19.984 1.00 91.06 191 CYS A N 1
ATOM 1499 C CA . CYS A 1 191 ? -3.217 -4.128 19.902 1.00 91.06 191 CYS A CA 1
ATOM 1500 C C . CYS A 1 191 ? -4.482 -4.949 20.184 1.00 91.06 191 CYS A C 1
ATOM 1502 O O . CYS A 1 191 ? -5.549 -4.363 20.366 1.00 91.06 191 CYS A O 1
ATOM 1504 N N . GLY A 1 192 ? -4.372 -6.279 20.236 1.00 88.19 192 GLY A N 1
ATOM 1505 C CA . GLY A 1 192 ? -5.514 -7.184 20.359 1.00 88.19 192 GLY A CA 1
ATOM 1506 C C . GLY A 1 192 ? -6.286 -7.399 19.050 1.00 88.19 192 GLY A C 1
ATOM 1507 O O . GLY A 1 192 ? -5.975 -6.828 18.002 1.00 88.19 192 GLY A O 1
ATOM 1508 N N . GLU A 1 193 ? -7.299 -8.267 19.105 1.00 87.88 193 GLU A N 1
ATOM 1509 C CA . GLU A 1 193 ? -8.111 -8.622 17.935 1.00 87.88 193 GLU A CA 1
ATOM 1510 C C . GLU A 1 193 ? -8.865 -7.418 17.351 1.00 87.88 193 GLU A C 1
ATOM 1512 O O . GLU A 1 193 ? -9.320 -6.523 18.063 1.00 87.88 193 GLU A O 1
ATOM 1517 N N . GLY A 1 194 ? -9.004 -7.402 16.021 1.00 88.50 194 GLY A N 1
ATOM 1518 C CA . GLY A 1 194 ? -9.692 -6.330 15.293 1.00 88.50 194 GLY A CA 1
ATOM 1519 C C . GLY A 1 194 ? -8.918 -5.009 15.218 1.00 88.50 194 GLY A C 1
ATOM 1520 O O . GLY A 1 194 ? -9.469 -4.014 14.750 1.00 88.50 194 GLY A O 1
ATOM 1521 N N . SER A 1 195 ? -7.656 -4.992 15.656 1.00 92.94 195 SER A N 1
ATOM 1522 C CA . SER A 1 195 ? -6.800 -3.808 15.648 1.00 92.94 195 SER A CA 1
ATOM 1523 C C . SER A 1 195 ? -5.473 -4.053 14.928 1.00 92.94 195 SER A C 1
ATOM 1525 O O . SER A 1 195 ? -5.018 -5.185 14.760 1.00 92.94 195 SER A O 1
ATOM 1527 N N . VAL A 1 196 ? -4.846 -2.965 14.488 1.00 94.50 196 VAL A N 1
ATOM 1528 C CA . VAL A 1 196 ? -3.558 -2.961 13.786 1.00 94.50 196 VAL A CA 1
ATOM 1529 C C . VAL A 1 196 ? -2.620 -1.922 14.385 1.00 94.50 196 VAL A C 1
ATOM 1531 O O . VAL A 1 196 ? -3.046 -0.862 14.851 1.00 94.50 196 VAL A O 1
ATOM 1534 N N . CYS A 1 197 ? -1.325 -2.214 14.340 1.00 94.62 197 CYS A N 1
ATOM 1535 C CA . CYS A 1 197 ? -0.284 -1.296 14.761 1.00 94.62 197 CYS A CA 1
ATOM 1536 C C . CYS A 1 197 ? 0.146 -0.416 13.584 1.00 94.62 197 CYS A C 1
ATOM 1538 O O . CYS A 1 197 ? 0.721 -0.884 12.597 1.00 94.62 197 CYS A O 1
ATOM 1540 N N . VAL A 1 198 ? -0.135 0.881 13.686 1.00 92.69 198 VAL A N 1
ATOM 1541 C CA . VAL A 1 198 ? 0.174 1.869 12.651 1.00 92.69 198 VAL A CA 1
ATOM 1542 C C . VAL A 1 198 ? 1.397 2.663 13.064 1.00 92.69 198 VAL A C 1
ATOM 1544 O O . VAL A 1 198 ? 1.475 3.189 14.175 1.00 92.69 198 VAL A O 1
ATOM 1547 N N . LYS A 1 199 ? 2.335 2.829 12.134 1.00 89.44 199 LYS A N 1
ATOM 1548 C CA . LYS A 1 199 ? 3.480 3.719 12.313 1.00 89.44 199 LYS A CA 1
ATOM 1549 C C . LYS A 1 199 ? 3.077 5.165 12.021 1.00 89.44 199 LYS A C 1
ATOM 1551 O O . LYS A 1 199 ? 3.153 5.592 10.879 1.00 89.44 199 LYS A O 1
ATOM 1556 N N . GLU A 1 200 ? 2.677 5.950 13.015 1.00 83.31 200 GLU A N 1
ATOM 1557 C CA . GLU A 1 200 ? 2.343 7.370 12.806 1.00 83.31 200 GLU A CA 1
ATOM 1558 C C . GLU A 1 200 ? 3.562 8.204 12.372 1.00 83.31 200 GLU A C 1
ATOM 1560 O O . GLU A 1 200 ? 3.418 9.165 11.635 1.00 83.31 200 GLU A O 1
ATOM 1565 N N . ASN A 1 201 ? 4.781 7.907 12.827 1.00 75.69 201 ASN A N 1
ATOM 1566 C CA . ASN A 1 201 ? 5.992 8.599 12.361 1.00 75.69 201 ASN A CA 1
ATOM 1567 C C . ASN A 1 201 ? 7.261 7.803 12.713 1.00 75.69 201 ASN A C 1
ATOM 1569 O O . ASN A 1 201 ? 7.188 6.671 13.186 1.00 75.69 201 ASN A O 1
ATOM 1573 N N . LEU A 1 202 ? 8.438 8.410 12.515 1.00 72.31 202 LEU A N 1
ATOM 1574 C CA . LEU A 1 202 ? 9.739 7.785 12.787 1.00 72.31 202 LEU A CA 1
ATOM 1575 C C . LEU A 1 202 ? 9.885 7.233 14.215 1.00 72.31 202 LEU A C 1
ATOM 1577 O O . LEU A 1 202 ? 10.624 6.269 14.395 1.00 72.31 202 LEU A O 1
ATOM 1581 N N . CYS A 1 203 ? 9.197 7.817 15.201 1.00 78.19 203 CYS A N 1
ATOM 1582 C CA . CYS A 1 203 ? 9.362 7.492 16.619 1.00 78.19 203 CYS A CA 1
ATOM 1583 C C . CYS A 1 203 ? 8.073 7.012 17.297 1.00 78.19 203 CYS A C 1
ATOM 1585 O O . CYS A 1 203 ? 8.072 6.829 18.513 1.00 78.19 203 CYS A O 1
ATOM 1587 N N . ARG A 1 204 ? 6.960 6.873 16.568 1.00 85.19 204 ARG A N 1
ATOM 1588 C CA . ARG A 1 204 ? 5.658 6.598 17.179 1.00 85.19 204 ARG A CA 1
ATOM 1589 C C . ARG A 1 204 ? 4.868 5.575 16.384 1.00 85.19 204 ARG A C 1
ATOM 1591 O O . ARG A 1 204 ? 4.602 5.765 15.198 1.00 85.19 204 ARG A O 1
ATOM 1598 N N . TYR A 1 205 ? 4.440 4.553 17.106 1.00 91.31 205 TYR A N 1
ATOM 1599 C CA . TYR A 1 205 ? 3.488 3.550 16.674 1.00 91.31 205 TYR A CA 1
ATOM 1600 C C . TYR A 1 205 ? 2.298 3.574 17.618 1.00 91.31 205 TYR A C 1
ATOM 1602 O O . TYR A 1 205 ? 2.448 3.860 18.812 1.00 91.31 205 TYR A O 1
ATOM 1610 N N . ARG A 1 206 ? 1.119 3.307 17.077 1.00 92.81 206 ARG A N 1
ATOM 1611 C CA . ARG A 1 206 ? -0.124 3.375 17.827 1.00 92.81 206 ARG A CA 1
ATOM 1612 C C . ARG A 1 206 ? -1.109 2.345 17.310 1.00 92.81 206 ARG A C 1
ATOM 1614 O O . ARG A 1 206 ? -1.120 2.044 16.118 1.00 92.81 206 ARG A O 1
ATOM 1621 N N . CYS A 1 207 ? -1.930 1.829 18.213 1.00 94.31 207 CYS A N 1
ATOM 1622 C CA . CYS A 1 207 ? -3.004 0.919 17.860 1.00 94.31 207 CYS A CA 1
ATOM 1623 C C . CYS A 1 207 ? -4.181 1.661 17.236 1.00 94.31 207 CYS A C 1
ATOM 1625 O O . CYS A 1 207 ? -4.614 2.702 17.730 1.00 94.31 207 CYS A O 1
ATOM 1627 N N . TYR A 1 208 ? -4.721 1.088 16.175 1.00 93.69 208 TYR A N 1
ATOM 1628 C CA . TYR A 1 208 ? -5.914 1.551 15.488 1.00 93.69 208 TYR A CA 1
ATOM 1629 C C . TYR A 1 208 ? -6.887 0.397 15.358 1.00 93.69 208 TYR A C 1
ATOM 1631 O O . TYR A 1 208 ? -6.451 -0.733 15.146 1.00 93.69 208 TYR A O 1
ATOM 1639 N N . VAL A 1 209 ? -8.185 0.689 15.411 1.00 92.69 209 VAL A N 1
ATOM 1640 C CA . VAL A 1 209 ? -9.173 -0.274 14.920 1.00 92.69 209 VAL A CA 1
ATOM 1641 C C . VAL A 1 209 ? -8.876 -0.519 13.445 1.00 92.69 209 VAL A C 1
ATOM 1643 O O . VAL A 1 209 ? -8.630 0.445 12.718 1.00 92.69 209 VAL A O 1
ATOM 1646 N N . ASP A 1 210 ? -8.866 -1.782 13.013 1.00 92.88 210 ASP A N 1
ATOM 1647 C CA . ASP A 1 210 ? -8.465 -2.165 11.660 1.00 92.88 210 ASP A CA 1
ATOM 1648 C C . ASP A 1 210 ? -9.241 -1.345 10.603 1.00 92.88 210 ASP A C 1
ATOM 1650 O O . ASP A 1 210 ? -10.444 -1.571 10.416 1.00 92.88 210 ASP A O 1
ATOM 1654 N N . PRO A 1 211 ? -8.573 -0.420 9.875 1.00 89.88 211 PRO A N 1
ATOM 1655 C CA . PRO A 1 211 ? -9.225 0.478 8.919 1.00 89.88 211 PRO A CA 1
ATOM 1656 C C . PRO A 1 211 ? -9.795 -0.228 7.682 1.00 89.88 211 PRO A C 1
ATOM 1658 O O . PRO A 1 211 ? -10.351 0.423 6.794 1.00 89.88 211 PRO A O 1
ATOM 1661 N N . THR A 1 212 ? -9.610 -1.541 7.571 1.00 89.88 212 THR A N 1
ATOM 1662 C CA . THR A 1 212 ? -10.165 -2.370 6.499 1.00 89.88 212 THR A CA 1
ATOM 1663 C C . THR A 1 212 ? -11.467 -3.058 6.902 1.00 89.88 212 THR A C 1
ATOM 1665 O O . THR A 1 212 ? -12.201 -3.543 6.038 1.00 89.88 212 THR A O 1
ATOM 1668 N N . THR A 1 213 ? -11.774 -3.098 8.200 1.00 84.44 213 THR A N 1
ATOM 1669 C CA . THR A 1 213 ? -12.981 -3.753 8.695 1.00 84.44 213 THR A CA 1
ATOM 1670 C C . THR A 1 213 ? -14.211 -2.904 8.413 1.00 84.44 213 THR A C 1
ATOM 1672 O O . THR A 1 213 ? -14.221 -1.681 8.560 1.00 84.44 213 THR A O 1
ATOM 1675 N N . LYS A 1 214 ? -15.280 -3.571 7.977 1.00 67.19 214 LYS A N 1
ATOM 1676 C CA . LYS A 1 214 ? -16.603 -2.965 7.917 1.00 67.19 214 LYS A CA 1
ATOM 1677 C C . LYS A 1 214 ? -17.197 -3.045 9.315 1.00 67.19 214 LYS A C 1
ATOM 1679 O O . LYS A 1 214 ? -17.527 -4.136 9.774 1.00 67.19 214 LYS A O 1
ATOM 1684 N N . MET A 1 215 ? -17.307 -1.904 9.988 1.00 61.38 215 MET A N 1
ATOM 1685 C CA . MET A 1 215 ? -18.102 -1.829 11.206 1.00 61.38 215 MET A CA 1
ATOM 1686 C C . MET A 1 215 ? -19.569 -2.018 10.828 1.00 61.38 215 MET A C 1
ATOM 1688 O O . MET A 1 215 ? -20.145 -1.209 10.101 1.00 61.38 215 MET A O 1
ATOM 1692 N N . ASP A 1 216 ? -20.166 -3.109 11.296 1.00 65.00 216 ASP A N 1
ATOM 1693 C CA . ASP A 1 216 ? -21.609 -3.302 11.217 1.00 65.00 216 ASP A CA 1
ATOM 1694 C C . ASP A 1 216 ? -22.264 -2.503 12.350 1.00 65.00 216 ASP A C 1
ATOM 1696 O O . ASP A 1 216 ? -22.517 -3.003 13.450 1.00 65.00 216 ASP A O 1
ATOM 1700 N N . TYR A 1 217 ? -22.451 -1.208 12.096 1.00 65.75 217 TYR A N 1
ATOM 1701 C CA . TYR A 1 217 ? -23.096 -0.300 13.040 1.00 65.75 217 TYR A CA 1
ATOM 1702 C C . TYR A 1 217 ? -24.514 -0.753 13.388 1.00 65.75 217 TYR A C 1
ATOM 1704 O O . TYR A 1 217 ? -24.935 -0.550 14.525 1.00 65.75 217 TYR A O 1
ATOM 1712 N N . ASP A 1 218 ? -25.224 -1.407 12.467 1.00 69.81 218 ASP A N 1
ATOM 1713 C CA . ASP A 1 218 ? -26.579 -1.900 12.712 1.00 69.81 218 ASP A CA 1
ATOM 1714 C C . ASP A 1 218 ? -26.563 -3.009 13.769 1.00 69.81 218 ASP A C 1
ATOM 1716 O O . ASP A 1 218 ? -27.365 -2.991 14.706 1.00 69.81 218 ASP A O 1
ATOM 1720 N N . TRP A 1 219 ? -25.594 -3.925 13.689 1.00 71.25 219 TRP A N 1
ATOM 1721 C CA . TRP A 1 219 ? -25.399 -4.962 14.702 1.00 71.25 219 TRP A CA 1
ATOM 1722 C C . TRP A 1 219 ? -24.989 -4.391 16.066 1.00 71.25 219 TRP A C 1
ATOM 1724 O O . TRP A 1 219 ? -25.545 -4.780 17.096 1.00 71.25 219 TRP A O 1
ATOM 1734 N N . ILE A 1 220 ? -24.051 -3.439 16.091 1.00 71.81 220 ILE A N 1
ATOM 1735 C CA . ILE A 1 220 ? -23.595 -2.801 17.338 1.00 71.81 220 ILE A CA 1
ATOM 1736 C C . ILE A 1 220 ? -24.745 -2.026 17.995 1.00 71.81 220 ILE A C 1
ATOM 1738 O O . ILE A 1 220 ? -24.987 -2.169 19.195 1.00 71.81 220 ILE A O 1
ATOM 1742 N N . MET A 1 221 ? -25.502 -1.249 17.218 1.00 75.62 221 MET A N 1
ATOM 1743 C CA . MET A 1 221 ? -26.663 -0.516 17.720 1.00 75.62 221 MET A CA 1
ATOM 1744 C C . MET A 1 221 ? -27.764 -1.463 18.195 1.00 75.62 221 MET A C 1
ATOM 1746 O O . MET A 1 221 ? -28.353 -1.216 19.246 1.00 75.62 221 MET A O 1
ATOM 1750 N N . ALA A 1 222 ? -28.002 -2.577 17.498 1.00 78.12 222 ALA A N 1
ATOM 1751 C CA . ALA A 1 222 ? -28.938 -3.604 17.949 1.00 78.12 222 ALA A CA 1
ATOM 1752 C C . ALA A 1 222 ? -28.518 -4.218 19.295 1.00 78.12 222 ALA A C 1
ATOM 1754 O O . ALA A 1 222 ? -29.366 -4.387 20.173 1.00 78.12 222 ALA A O 1
ATOM 1755 N N . GLN A 1 223 ? -27.225 -4.496 19.503 1.00 79.06 223 GLN A N 1
ATOM 1756 C CA . GLN A 1 223 ? -26.719 -4.998 20.785 1.00 79.06 223 GLN A CA 1
ATOM 1757 C C . GLN A 1 223 ? -26.866 -3.977 21.919 1.00 79.06 223 GLN A C 1
ATOM 1759 O O . GLN A 1 223 ? -27.311 -4.336 23.010 1.00 79.06 223 GLN A O 1
ATOM 1764 N N . ILE A 1 224 ? -26.539 -2.706 21.666 1.00 82.69 224 ILE A N 1
ATOM 1765 C CA . ILE A 1 224 ? -26.692 -1.633 22.659 1.00 82.69 224 ILE A CA 1
ATOM 1766 C C . ILE A 1 224 ? -28.171 -1.466 23.024 1.00 82.69 224 ILE A C 1
ATOM 1768 O O . ILE A 1 224 ? -28.519 -1.464 24.204 1.00 82.69 224 ILE A O 1
ATOM 1772 N N . LEU A 1 225 ? -29.060 -1.395 22.030 1.00 86.19 225 LEU A N 1
ATOM 1773 C CA . LEU A 1 225 ? -30.503 -1.319 22.262 1.00 86.19 225 LEU A CA 1
ATOM 1774 C C . LEU A 1 225 ? -30.992 -2.535 23.063 1.00 86.19 225 LEU A C 1
ATOM 1776 O O . LEU A 1 225 ? -31.707 -2.367 24.048 1.00 86.19 225 LEU A O 1
ATOM 1780 N N . ALA A 1 226 ? -30.558 -3.749 22.721 1.00 84.12 226 ALA A N 1
ATOM 1781 C CA . ALA A 1 226 ? -30.913 -4.952 23.469 1.00 84.12 226 ALA A CA 1
ATOM 1782 C C . ALA A 1 226 ? -30.469 -4.881 24.943 1.00 84.12 226 ALA A C 1
ATOM 1784 O O . ALA A 1 226 ? -31.262 -5.206 25.828 1.00 84.12 226 ALA A O 1
ATOM 1785 N N . MET A 1 227 ? -29.256 -4.393 25.230 1.00 87.44 227 MET A N 1
ATOM 1786 C CA . MET A 1 227 ? -28.764 -4.221 26.605 1.00 87.44 227 MET A CA 1
ATOM 1787 C C . MET A 1 227 ? -29.624 -3.267 27.443 1.00 87.44 227 MET A C 1
ATOM 1789 O O . MET A 1 227 ? -29.793 -3.509 28.635 1.00 87.44 227 MET A O 1
ATOM 1793 N N . PHE A 1 228 ? -30.186 -2.211 26.848 1.00 87.81 228 PHE A N 1
ATOM 1794 C CA . PHE A 1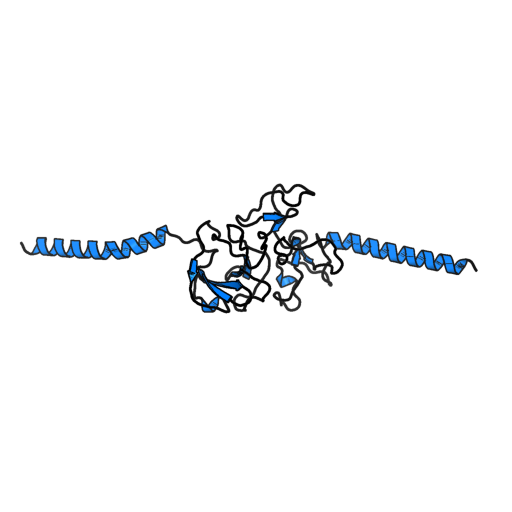 228 ? -31.043 -1.264 27.570 1.00 87.81 228 PHE A CA 1
ATOM 1795 C C . PHE A 1 228 ? -32.508 -1.709 27.648 1.00 87.81 228 PHE A C 1
ATOM 1797 O O . PHE A 1 228 ? -33.138 -1.563 28.695 1.00 87.81 228 PHE A O 1
ATOM 1804 N N . PHE A 1 229 ? -33.069 -2.264 26.570 1.00 88.25 229 PHE A N 1
ATOM 1805 C CA . PHE A 1 229 ? -34.501 -2.566 26.494 1.00 88.25 229 PHE A CA 1
ATOM 1806 C C . PHE A 1 229 ? -34.883 -3.920 27.106 1.00 88.25 229 PHE A C 1
ATOM 1808 O O . PHE A 1 229 ? -35.965 -4.022 27.684 1.00 88.25 229 PHE A O 1
ATOM 1815 N N . ILE A 1 230 ? -34.018 -4.942 27.057 1.00 88.62 230 ILE A N 1
ATOM 1816 C CA . ILE A 1 230 ? -34.319 -6.259 27.653 1.00 88.62 230 ILE A CA 1
ATOM 1817 C C . ILE A 1 230 ? -34.566 -6.160 29.172 1.00 88.62 230 ILE A C 1
ATOM 1819 O O . ILE A 1 230 ? -35.589 -6.679 29.626 1.00 88.62 230 ILE A O 1
ATOM 1823 N N . PRO A 1 231 ? -33.729 -5.465 29.972 1.00 89.62 231 PRO A N 1
ATOM 1824 C CA . PRO A 1 231 ? -33.974 -5.316 31.407 1.00 89.62 231 PRO A CA 1
ATOM 1825 C C . PRO A 1 231 ? -35.267 -4.558 31.715 1.00 89.62 231 PRO A C 1
ATOM 1827 O O . PRO A 1 231 ? -35.986 -4.934 32.637 1.00 89.62 231 PRO A O 1
ATOM 1830 N N . ILE A 1 232 ? -35.583 -3.518 30.935 1.00 89.56 232 ILE A N 1
ATOM 1831 C CA . ILE A 1 232 ? -36.794 -2.702 31.117 1.00 89.56 232 ILE A CA 1
ATOM 1832 C C . ILE A 1 232 ? -38.047 -3.533 30.839 1.00 89.56 232 ILE A C 1
ATOM 1834 O O . ILE A 1 232 ? -38.979 -3.518 31.643 1.00 89.56 232 ILE A O 1
ATOM 1838 N N . ILE A 1 233 ? -38.064 -4.285 29.733 1.00 88.56 233 ILE A N 1
ATOM 1839 C CA . ILE A 1 233 ? -39.179 -5.177 29.391 1.00 88.56 233 ILE A CA 1
ATOM 1840 C C . ILE A 1 233 ? -39.350 -6.232 30.484 1.00 88.56 233 ILE A C 1
ATOM 1842 O O . ILE A 1 233 ? -40.467 -6.439 30.948 1.00 88.56 233 ILE A O 1
ATOM 1846 N N . PHE A 1 234 ? -38.251 -6.840 30.943 1.00 88.75 234 PHE A N 1
ATOM 1847 C CA . PHE A 1 234 ? -38.275 -7.847 32.002 1.00 88.75 234 PHE A CA 1
ATOM 1848 C C . PHE A 1 234 ? -38.862 -7.294 33.313 1.00 88.75 234 PHE A C 1
ATOM 1850 O O . PHE A 1 234 ? -39.764 -7.902 33.896 1.00 88.75 234 PHE A O 1
ATOM 1857 N N . LEU A 1 235 ? -38.431 -6.099 33.735 1.00 89.88 235 LEU A N 1
ATOM 1858 C CA . LEU A 1 235 ? -38.980 -5.388 34.896 1.00 89.88 235 LEU A CA 1
ATOM 1859 C C . LEU A 1 235 ? -40.471 -5.074 34.732 1.00 89.88 235 LEU A C 1
ATOM 1861 O O . LEU A 1 235 ? -41.252 -5.329 35.647 1.00 89.88 235 LEU A O 1
ATOM 1865 N N . ALA A 1 236 ? -40.881 -4.575 33.565 1.00 87.56 236 ALA A N 1
ATOM 1866 C CA . ALA A 1 236 ? -42.280 -4.274 33.276 1.00 87.56 236 ALA A CA 1
ATOM 1867 C C . ALA A 1 236 ? -43.158 -5.536 33.323 1.00 87.56 236 ALA A C 1
ATOM 1869 O O . ALA A 1 236 ? -44.245 -5.499 33.898 1.00 87.56 236 ALA A O 1
ATOM 1870 N N . THR A 1 237 ? -42.681 -6.669 32.793 1.00 87.81 237 THR A N 1
ATOM 1871 C CA . THR A 1 237 ? -43.397 -7.950 32.897 1.00 87.81 237 THR A CA 1
ATOM 1872 C C . THR A 1 237 ? -43.505 -8.453 34.330 1.00 87.81 237 THR A C 1
ATOM 1874 O O . THR A 1 237 ? -44.566 -8.947 34.700 1.00 87.81 237 THR A O 1
ATOM 1877 N N . ILE A 1 238 ? -42.464 -8.297 35.157 1.00 89.12 238 ILE A N 1
ATOM 1878 C CA . ILE A 1 238 ? -42.530 -8.662 36.579 1.00 89.12 238 ILE A CA 1
ATOM 1879 C C . ILE A 1 238 ? -43.578 -7.812 37.295 1.00 89.12 238 ILE A C 1
ATOM 1881 O O . ILE A 1 238 ? -44.415 -8.375 37.990 1.00 89.12 238 ILE A O 1
ATOM 1885 N N . ILE A 1 239 ? -43.568 -6.490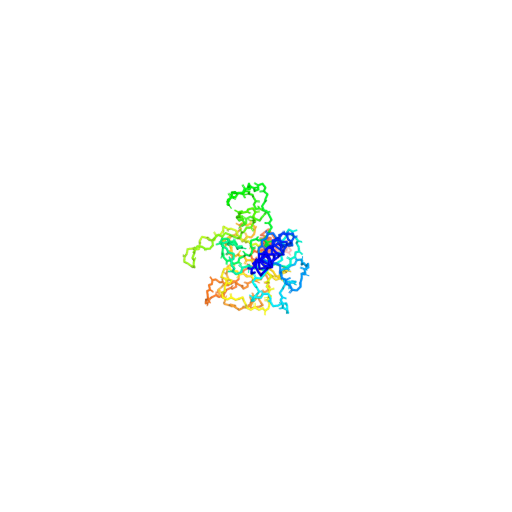 37.089 1.00 88.12 239 ILE A N 1
ATOM 1886 C CA . ILE A 1 239 ? -44.544 -5.568 37.691 1.00 88.12 239 ILE A CA 1
ATOM 1887 C C . ILE A 1 239 ? -45.968 -5.918 37.247 1.00 88.12 239 ILE A C 1
ATOM 1889 O O . ILE A 1 239 ? -46.884 -5.967 38.061 1.00 88.12 239 ILE A O 1
ATOM 1893 N N . PHE A 1 240 ? -46.172 -6.191 35.958 1.00 86.56 240 PHE A N 1
ATOM 1894 C CA . PHE A 1 240 ? -47.490 -6.551 35.444 1.00 86.56 240 PHE A CA 1
ATOM 1895 C C . PHE A 1 240 ? -47.990 -7.882 36.021 1.00 86.56 240 PHE A C 1
ATOM 1897 O O . PHE A 1 240 ? -49.162 -8.004 36.375 1.00 86.56 240 PHE A O 1
ATOM 1904 N N . LEU A 1 241 ? -47.108 -8.878 36.149 1.00 83.88 241 LEU A N 1
ATOM 1905 C CA . LEU A 1 241 ? -47.442 -10.166 36.755 1.00 83.88 241 LEU A CA 1
ATOM 1906 C C . LEU A 1 241 ? -47.727 -10.034 38.253 1.00 83.88 241 LEU A C 1
ATOM 1908 O O . LEU A 1 241 ? -48.695 -10.623 38.718 1.00 83.88 241 LEU A O 1
ATOM 1912 N N . THR A 1 242 ? -46.953 -9.254 39.008 1.00 80.88 242 THR A N 1
ATOM 1913 C CA . THR A 1 242 ? -47.230 -9.055 40.437 1.00 80.88 242 THR A CA 1
ATOM 1914 C C . THR A 1 242 ? -48.544 -8.320 40.656 1.00 80.88 242 THR A C 1
ATOM 1916 O O . THR A 1 242 ? -49.342 -8.784 41.459 1.00 80.88 242 THR A O 1
ATOM 1919 N N . VAL A 1 243 ? -48.828 -7.249 39.908 1.00 81.75 243 VAL A N 1
ATOM 1920 C CA . VAL A 1 243 ? -50.106 -6.521 40.019 1.00 81.75 243 VAL A CA 1
ATOM 1921 C C . VAL A 1 243 ? -51.298 -7.424 39.688 1.00 81.75 243 VAL A C 1
ATOM 1923 O O . VAL A 1 243 ? -52.305 -7.372 40.379 1.00 81.75 243 VAL A O 1
ATOM 1926 N N . LYS A 1 244 ? -51.188 -8.293 38.676 1.00 75.81 244 LYS A N 1
ATOM 1927 C CA . LYS A 1 244 ? -52.297 -9.164 38.253 1.00 75.81 244 LYS A CA 1
ATOM 1928 C C . LYS A 1 244 ? -52.564 -10.357 39.188 1.00 75.81 244 LYS A C 1
ATOM 1930 O O . LYS A 1 244 ? -53.638 -10.936 39.109 1.00 75.81 244 LYS A O 1
ATOM 1935 N N . TYR A 1 245 ? -51.594 -10.758 40.011 1.00 66.38 245 TYR A N 1
ATOM 1936 C CA . TYR A 1 245 ? -51.703 -11.906 40.930 1.00 66.38 245 TYR A CA 1
ATOM 1937 C C . TYR A 1 245 ? -51.799 -11.501 42.415 1.00 66.38 245 TYR A C 1
ATOM 1939 O O . TYR A 1 245 ? -51.764 -12.370 43.285 1.00 66.38 245 TYR A O 1
ATOM 1947 N N . LEU A 1 246 ? -51.879 -10.198 42.707 1.00 58.12 246 LEU A N 1
ATOM 1948 C CA . LEU A 1 246 ? -52.114 -9.644 44.048 1.00 58.12 246 LEU A CA 1
ATOM 1949 C C . LEU A 1 246 ? -53.570 -9.183 44.273 1.00 58.12 246 LEU A C 1
ATOM 1951 O O . LEU A 1 246 ? -53.883 -8.773 45.390 1.00 58.12 246 LEU A O 1
ATOM 1955 N N . ASP A 1 247 ? -54.427 -9.302 43.253 1.00 51.09 247 ASP A N 1
ATOM 1956 C CA . ASP A 1 247 ? -55.898 -9.314 43.354 1.00 51.09 247 ASP A CA 1
ATOM 1957 C C . ASP A 1 247 ? -56.414 -10.766 43.367 1.00 51.09 247 ASP A C 1
ATOM 1959 O O . ASP A 1 247 ? -57.425 -11.035 44.059 1.00 51.09 247 ASP A O 1
#

Secondary structure (DSSP, 8-state):
--HHHHHHHHHHHHHHHHHHHHHHHHHHH-SSSEEPSSP-B-SSGGGGSGGG--TT--EEE-TTT-BEEE--TT-SS--B-TTSSSBGGGSPBPBTPPTT-SS-SB-SSTTPEEETTEEEPP----SS-----SB-EEEEEE--TTSPPPTT-TTEEE-TTT-EEEE--SB-TTSPBPPB-S---SSGGGG-TTEEEEEEETTEEEEEE-TTS---HHHHHHHHHHHHHHHHHHHHHHHHHHHHH--

Foldseek 3Di:
DPPVVVVVVVVVVVVVVVVVVLVVVQCLQAVDAGADPPKDFADAQQSQDVVSPQQPDQWTQQPVNRIIHHHDPPDPDQQADLQSRAGQRNAAFAAQADAPDQFGHHDPQQQFTQGNRGTHHDHPPDLVPPPGRQEKAWGRRAADQAAFHDQSLAQWWQDDPPRTIIHHHCAFSVRHGWAWDPDFDRGQVSQDPQWIWTRNHNPGITITRHSHDDPPVVVVVVVVCCVPVVVVVVVVVVVVVVVVVVD

pLDDT: mean 79.95, std 16.73, range [31.62, 95.56]

Sequence (247 aa):
MRIKKVLVLFGILVLKASLIQAITKASQVCTGGDPILPIRSCSRQRDCAPNGNVTRFNGWCDFETKFCCETCPKSLVPLTCPDRLTPLYGQERCKNATEGMVYSGESKQAGGMCYKGYSCPPKIRTARELSFGDMTFRTNMDCYTHQQLESRYNFMFCHNLTGNLWVIGRLNVNGDEIIHHWNQCEINDDCGEGSVCVKENLCRYRCYVDPTTKMDYDWIMAQILAMFFIPIIFLATIIFLTVKYLD